Protein AF-A0A8S4R6M3-F1 (afdb_monomer)

Sequence (245 aa):
MSSTGRGRGYTGRHNLQQREPRPGVVDLDEKTTPRTLTELTSRITESSKVEPVKPEMEEPVKDDKPVKEMVDTRCDDDSLVELLYVDEQFAPLLVLLEQFSPGEDGIQFNRKLRHFETTVTNICPDEPRLHQAFATFRAAALQSSVTSRKLAAVGASFTRQQRQQLLRATLLNVVMQGTFTKLDILERSNPIYLINATNLMGDYFAEARLCNGNKVHILASPLVQYMRALLASDDLRAHRSLATQ

Secondary structure (DSSP, 8-state):
-------------------PPPP---------PPPP--------------PPPPP-----------------HHHHHHHHHHHH---GGGHHHHHHHHT--TT--HHHHHHHHHHHHHHHHHH--SHHHHHHHHHHHHHHHHH-HHHHHHHHHHHHT--SSHHHHHHHHHIIIIIIIHHHTTHHHHHHS-HHHHHHHHHHHHHHHHH-B-TTS-B-GGGHHHHHHHHHHHHH---HHHHHHHTT-

Mean predicted aligned error: 15.79 Å

pLDDT: mean 77.04, std 24.5, range [32.12, 98.38]

Structure (mmCIF, N/CA/C/O backbone):
data_AF-A0A8S4R6M3-F1
#
_entry.id   AF-A0A8S4R6M3-F1
#
loop_
_atom_site.group_PDB
_atom_site.id
_atom_site.type_symbol
_atom_site.label_atom_id
_atom_site.label_alt_id
_atom_site.label_comp_id
_atom_site.label_asym_id
_atom_site.label_entity_id
_atom_site.label_seq_id
_atom_site.pdbx_PDB_ins_code
_atom_site.Cartn_x
_atom_site.Cartn_y
_atom_site.Cartn_z
_atom_site.occupancy
_atom_site.B_iso_or_equiv
_atom_site.auth_seq_id
_atom_site.auth_comp_id
_atom_site.auth_asym_id
_atom_site.auth_atom_id
_atom_site.pdbx_PDB_model_num
ATOM 1 N N . MET A 1 1 ? -16.680 69.935 -5.319 1.00 39.19 1 MET A N 1
ATOM 2 C CA . MET A 1 1 ? -16.898 70.527 -3.982 1.00 39.19 1 MET A CA 1
ATOM 3 C C . MET A 1 1 ? -15.876 69.935 -3.033 1.00 39.19 1 MET A C 1
ATOM 5 O O . MET A 1 1 ? -15.631 68.737 -3.083 1.00 39.19 1 MET A O 1
ATOM 9 N N . SER A 1 2 ? -15.227 70.809 -2.279 1.00 39.31 2 SER A N 1
ATOM 10 C CA . SER A 1 2 ? -14.009 70.591 -1.500 1.00 39.31 2 SER A CA 1
ATOM 11 C C . SER A 1 2 ? -14.330 70.378 -0.018 1.00 39.31 2 SER A C 1
ATOM 13 O O . SER A 1 2 ? -15.217 71.061 0.477 1.00 39.31 2 SER A O 1
ATOM 15 N N . SER A 1 3 ? -13.555 69.545 0.688 1.00 43.28 3 SER A N 1
ATOM 16 C CA . SER A 1 3 ? -13.123 69.760 2.090 1.00 43.28 3 SER A CA 1
ATOM 17 C C . SER A 1 3 ? -12.094 68.673 2.479 1.00 43.28 3 SER A C 1
ATOM 19 O O . SER A 1 3 ? -12.436 67.496 2.506 1.00 43.28 3 SER A O 1
ATOM 21 N N . THR A 1 4 ? -10.791 69.000 2.526 1.00 44.72 4 THR A N 1
ATOM 22 C CA . THR A 1 4 ? -9.957 69.183 3.752 1.00 44.72 4 THR A CA 1
ATOM 23 C C . THR A 1 4 ? -9.790 67.906 4.597 1.00 44.72 4 THR A C 1
ATOM 25 O O . THR A 1 4 ? -10.768 67.412 5.131 1.00 44.72 4 THR A O 1
ATOM 28 N N . GLY A 1 5 ? -8.619 67.301 4.826 1.00 43.59 5 GLY A N 1
ATOM 29 C CA . GLY A 1 5 ? -7.244 67.807 4.866 1.00 43.59 5 GLY A CA 1
ATOM 30 C C . GLY A 1 5 ? -6.768 67.948 6.322 1.00 43.59 5 GLY A C 1
ATOM 31 O O . GLY A 1 5 ? -7.223 68.865 6.994 1.00 43.59 5 GLY A O 1
ATOM 32 N N . ARG A 1 6 ? -5.876 67.049 6.782 1.00 51.34 6 ARG A N 1
ATOM 33 C CA . ARG A 1 6 ? -4.867 67.157 7.879 1.00 51.34 6 ARG A CA 1
ATOM 34 C C . ARG A 1 6 ? -4.243 65.754 8.052 1.00 51.34 6 ARG A C 1
ATOM 36 O O . ARG A 1 6 ? -4.968 64.828 8.365 1.00 51.34 6 ARG A O 1
ATOM 43 N N . GLY A 1 7 ? -2.964 65.453 7.831 1.00 41.84 7 GLY A N 1
ATOM 44 C CA . GLY A 1 7 ? -1.764 66.277 7.716 1.00 41.84 7 GLY A CA 1
ATOM 45 C C . GLY A 1 7 ? -0.943 66.227 9.010 1.00 41.84 7 GLY A C 1
ATOM 46 O O . GLY A 1 7 ? -1.232 66.995 9.920 1.00 41.84 7 GLY A O 1
ATOM 47 N N . ARG A 1 8 ? 0.056 65.331 9.066 1.00 53.41 8 ARG A N 1
ATOM 48 C CA . ARG A 1 8 ? 1.319 65.351 9.853 1.00 53.41 8 ARG A CA 1
ATOM 49 C C . ARG A 1 8 ? 2.074 64.058 9.474 1.00 53.41 8 ARG A C 1
ATOM 51 O O . ARG A 1 8 ? 1.520 62.991 9.674 1.00 53.41 8 ARG A O 1
ATOM 58 N N . GLY A 1 9 ? 3.248 64.022 8.846 1.00 38.25 9 GLY A N 1
ATOM 59 C CA . GLY A 1 9 ? 4.314 65.012 8.681 1.00 38.25 9 GLY A CA 1
ATOM 60 C C . GLY A 1 9 ? 5.523 64.626 9.546 1.00 38.25 9 GLY A C 1
ATOM 61 O O . GLY A 1 9 ? 5.331 64.407 10.736 1.00 38.25 9 GLY A O 1
ATOM 62 N N . TYR A 1 10 ? 6.717 64.632 8.930 1.00 41.78 10 TYR A N 1
ATOM 63 C CA . TYR A 1 10 ? 8.083 64.272 9.388 1.00 41.78 10 TYR A CA 1
ATOM 64 C C . TYR A 1 10 ? 8.510 62.815 9.133 1.00 41.78 10 TYR A C 1
ATOM 66 O O . TYR A 1 10 ? 7.948 61.912 9.733 1.00 41.78 10 TYR A O 1
ATOM 74 N N . THR A 1 11 ? 9.399 62.436 8.194 1.00 47.75 11 THR A N 1
ATOM 75 C CA . THR A 1 11 ? 10.650 62.949 7.552 1.00 47.75 11 THR A CA 1
ATOM 76 C C . THR A 1 11 ? 11.941 62.859 8.375 1.00 47.75 11 THR A C 1
ATOM 78 O O . THR A 1 11 ? 12.090 63.569 9.363 1.00 47.75 11 THR A O 1
ATOM 81 N N . GLY A 1 12 ? 12.911 62.100 7.842 1.00 38.41 12 GLY A N 1
ATOM 82 C CA . GLY A 1 12 ? 14.342 62.084 8.198 1.00 38.41 12 GLY A CA 1
ATOM 83 C C . GLY A 1 12 ? 15.000 60.774 7.725 1.00 38.41 12 GLY A C 1
ATOM 84 O O . GLY A 1 12 ? 14.968 59.799 8.457 1.00 38.41 12 GLY A O 1
ATOM 85 N N . ARG A 1 13 ? 15.282 60.548 6.431 1.00 42.91 13 ARG A N 1
ATOM 86 C CA . ARG A 1 13 ? 16.462 60.941 5.617 1.00 42.91 13 ARG A CA 1
ATOM 87 C C . ARG A 1 13 ? 17.843 60.518 6.175 1.00 42.91 13 ARG A C 1
ATOM 89 O O . ARG A 1 13 ? 18.330 61.168 7.086 1.00 42.91 13 ARG A O 1
ATOM 96 N N . HIS A 1 14 ? 18.480 59.589 5.430 1.00 39.94 14 HIS A N 1
ATOM 97 C CA . HIS A 1 14 ? 19.913 59.517 5.045 1.00 39.94 14 HIS A CA 1
ATOM 98 C C . HIS A 1 14 ? 20.940 59.204 6.163 1.00 39.94 14 HIS A C 1
ATOM 100 O O . HIS A 1 14 ? 20.812 59.699 7.265 1.00 39.94 14 HIS A O 1
ATOM 106 N N . ASN A 1 15 ? 22.019 58.431 5.991 1.00 34.91 15 ASN A N 1
ATOM 107 C CA . ASN A 1 15 ? 22.775 57.988 4.817 1.00 34.91 15 ASN A CA 1
ATOM 108 C C . ASN A 1 15 ? 23.781 56.879 5.224 1.00 34.91 15 ASN A C 1
ATOM 110 O O . ASN A 1 15 ? 24.167 56.801 6.383 1.00 34.91 15 ASN A O 1
ATOM 114 N N . LEU A 1 16 ? 24.231 56.120 4.215 1.00 36.72 16 LEU A N 1
ATOM 115 C CA . LEU A 1 16 ? 25.572 55.542 3.993 1.00 36.72 16 LEU A CA 1
ATOM 116 C C . LEU A 1 16 ? 26.422 55.025 5.174 1.00 36.72 16 LEU A C 1
ATOM 118 O O . LEU A 1 16 ? 26.912 55.807 5.978 1.00 36.72 16 LEU A O 1
ATOM 122 N N . GLN A 1 17 ? 26.797 53.742 5.082 1.00 39.75 17 GLN A N 1
ATOM 123 C CA . GLN A 1 17 ? 28.189 53.231 5.061 1.00 39.75 17 GLN A CA 1
ATOM 124 C C . GLN A 1 17 ? 28.103 51.698 4.900 1.00 39.75 17 GLN A C 1
ATOM 126 O O . GLN A 1 17 ? 27.722 50.988 5.821 1.00 39.75 17 GLN A O 1
ATOM 131 N N . GLN A 1 18 ? 28.222 51.132 3.693 1.00 38.62 18 GLN A N 1
ATOM 132 C CA . GLN A 1 18 ? 29.508 50.699 3.124 1.00 38.62 18 GLN A CA 1
ATOM 133 C C . GLN A 1 18 ? 30.555 50.380 4.200 1.00 38.62 18 GLN A C 1
ATOM 135 O O . GLN A 1 18 ? 31.245 51.269 4.694 1.00 38.62 18 GLN A O 1
ATOM 140 N N . ARG A 1 19 ? 30.693 49.093 4.528 1.00 39.97 19 ARG A N 1
ATOM 141 C CA . ARG A 1 19 ? 31.908 48.555 5.139 1.00 39.97 19 ARG A CA 1
ATOM 142 C C . ARG A 1 19 ? 32.382 47.375 4.300 1.00 39.97 19 ARG A C 1
ATOM 144 O O . ARG A 1 19 ? 31.840 46.278 4.377 1.00 39.97 19 ARG A O 1
ATOM 151 N N . GLU A 1 20 ? 33.362 47.668 3.458 1.00 40.50 20 GLU A N 1
ATOM 152 C CA . GLU A 1 20 ? 34.255 46.696 2.834 1.00 40.50 20 GLU A CA 1
ATOM 153 C C . GLU A 1 20 ? 35.061 45.927 3.906 1.00 40.50 20 GLU A C 1
ATOM 155 O O . GLU A 1 20 ? 35.244 46.431 5.024 1.00 40.50 20 GLU A O 1
ATOM 160 N N . PRO A 1 21 ? 35.538 44.706 3.594 1.00 42.06 21 PRO A N 1
ATOM 161 C CA . PRO A 1 21 ? 36.220 43.837 4.545 1.00 42.06 21 PRO A CA 1
ATOM 162 C C . PRO A 1 21 ? 37.662 44.304 4.783 1.00 42.06 21 PRO A C 1
ATOM 164 O O . PRO A 1 21 ? 38.389 44.619 3.842 1.00 42.06 21 PRO A O 1
ATOM 167 N N . ARG A 1 22 ? 38.100 44.337 6.049 1.00 37.66 22 ARG A N 1
ATOM 168 C CA . ARG A 1 22 ? 39.499 44.630 6.399 1.00 37.66 22 ARG A CA 1
ATOM 169 C C . ARG A 1 22 ? 40.335 43.344 6.461 1.00 37.66 22 ARG A C 1
ATOM 171 O O . ARG A 1 22 ? 39.887 42.382 7.082 1.00 37.66 22 ARG A O 1
ATOM 178 N N . PRO A 1 23 ? 41.548 43.340 5.881 1.00 33.50 23 PRO A N 1
ATOM 179 C CA . PRO A 1 23 ? 42.492 42.235 5.969 1.00 33.50 23 PRO A CA 1
ATOM 180 C C . PRO A 1 23 ? 43.324 42.323 7.258 1.00 33.50 23 PRO A C 1
ATOM 182 O O . PRO A 1 23 ? 43.743 43.411 7.653 1.00 33.50 23 PRO A O 1
ATOM 185 N N . GLY A 1 24 ? 43.599 41.170 7.877 1.00 43.19 24 GLY A N 1
ATOM 186 C CA . GLY A 1 24 ? 44.587 41.035 8.953 1.00 43.19 24 GLY A CA 1
ATOM 187 C C . GLY A 1 24 ? 44.025 40.973 10.374 1.00 43.19 24 GLY A C 1
ATOM 188 O O . GLY A 1 24 ? 44.308 41.852 11.180 1.00 43.19 24 GLY A O 1
ATOM 189 N N . VAL A 1 25 ? 43.309 39.894 10.704 1.00 39.97 25 VAL A N 1
ATOM 190 C CA . VAL A 1 25 ? 43.297 39.347 12.070 1.00 39.97 25 VAL A CA 1
ATOM 191 C C . VAL A 1 25 ? 43.558 37.851 11.952 1.00 39.97 25 VAL A C 1
ATOM 193 O O . VAL A 1 25 ? 42.755 37.102 11.403 1.00 39.97 25 VAL A O 1
ATOM 196 N N . VAL A 1 26 ? 44.757 37.474 12.377 1.00 38.88 26 VAL A N 1
ATOM 197 C CA . VAL A 1 26 ? 45.187 36.102 12.613 1.00 38.88 26 VAL A CA 1
ATOM 198 C C . VAL A 1 26 ? 44.663 35.752 13.997 1.00 38.88 26 VAL A C 1
ATOM 200 O O . VAL A 1 26 ? 45.061 36.410 14.949 1.00 38.88 26 VAL A O 1
ATOM 203 N N . ASP A 1 27 ? 43.807 34.742 14.099 1.00 38.62 27 ASP A N 1
ATOM 204 C CA . ASP A 1 27 ? 43.679 33.973 15.331 1.00 38.62 27 ASP A CA 1
ATOM 205 C C . ASP A 1 27 ? 43.728 32.490 14.980 1.00 38.62 27 ASP A C 1
ATOM 207 O O . ASP A 1 27 ? 43.112 32.010 14.024 1.00 38.62 27 ASP A O 1
ATOM 211 N N . LEU A 1 28 ? 44.611 31.831 15.717 1.00 38.59 28 LEU A N 1
ATOM 212 C CA . LEU A 1 28 ? 45.010 30.445 15.615 1.00 38.59 28 LEU A CA 1
ATOM 213 C C . LEU A 1 28 ? 43.933 29.498 16.165 1.00 38.59 28 LEU A C 1
ATOM 215 O O . LEU A 1 28 ? 43.151 29.854 17.038 1.00 38.59 28 LEU A O 1
ATOM 219 N N . ASP A 1 29 ? 44.048 28.252 15.703 1.00 38.28 29 ASP A N 1
ATOM 220 C CA . ASP A 1 29 ? 43.610 27.015 16.356 1.00 38.28 29 ASP A CA 1
ATOM 221 C C . ASP A 1 29 ? 42.129 26.623 16.305 1.00 38.28 29 ASP A C 1
ATOM 223 O O . ASP A 1 29 ? 41.418 26.654 17.298 1.00 38.28 29 ASP A O 1
ATOM 227 N N . GLU A 1 30 ? 41.736 26.010 15.183 1.00 36.78 30 GLU A N 1
ATOM 228 C CA . GLU A 1 30 ? 40.784 24.889 15.189 1.00 36.78 30 GLU A CA 1
ATOM 229 C C . GLU A 1 30 ? 41.250 23.791 14.213 1.00 36.78 30 GLU A C 1
ATOM 231 O O . GLU A 1 30 ? 40.813 23.670 13.068 1.00 36.78 30 GLU A O 1
ATOM 236 N N . LYS A 1 31 ? 42.200 22.967 14.675 1.00 35.88 31 LYS A N 1
ATOM 237 C CA . LYS A 1 31 ? 42.477 21.640 14.106 1.00 35.88 31 LYS A CA 1
ATOM 238 C C . LYS A 1 31 ? 41.819 20.582 14.984 1.00 35.88 31 LYS A C 1
ATOM 240 O O . LYS A 1 31 ? 42.433 20.081 15.920 1.00 35.88 31 LYS A O 1
ATOM 245 N N . THR A 1 32 ? 40.617 20.168 14.613 1.00 36.12 32 THR A N 1
ATOM 246 C CA . THR A 1 32 ? 40.021 18.911 15.087 1.00 36.12 32 THR A CA 1
ATOM 247 C C . THR A 1 32 ? 39.230 18.282 13.949 1.00 36.12 32 THR A C 1
ATOM 249 O O . THR A 1 32 ? 38.010 18.347 13.855 1.00 36.12 32 THR A O 1
ATOM 252 N N . THR A 1 33 ? 39.976 17.660 13.041 1.00 43.66 33 THR A N 1
ATOM 253 C CA . THR A 1 33 ? 39.458 16.693 12.073 1.00 43.66 33 THR A CA 1
ATOM 254 C C . THR A 1 33 ? 38.816 15.505 12.805 1.00 43.66 33 THR A C 1
ATOM 256 O O . THR A 1 33 ? 39.414 14.994 13.759 1.00 43.66 33 THR A O 1
ATOM 259 N N . PRO A 1 34 ? 37.638 15.024 12.371 1.00 41.50 34 PRO A N 1
ATOM 260 C CA . PRO A 1 34 ? 36.961 13.894 12.997 1.00 41.50 34 PRO A CA 1
ATOM 261 C C . PRO A 1 34 ? 37.730 12.586 12.765 1.00 41.50 34 PRO A C 1
ATOM 263 O O . PRO A 1 34 ? 38.104 12.253 11.641 1.00 41.50 34 PRO A O 1
ATOM 266 N N . ARG A 1 35 ? 37.961 11.849 13.857 1.00 41.97 35 ARG A N 1
ATOM 267 C CA . ARG A 1 35 ? 38.578 10.517 13.879 1.00 41.97 35 ARG A CA 1
ATOM 268 C C . ARG A 1 35 ? 37.713 9.525 13.096 1.00 41.97 35 ARG A C 1
ATOM 270 O O . ARG A 1 35 ? 36.536 9.344 13.397 1.00 41.97 35 ARG A O 1
ATOM 277 N N . THR A 1 36 ? 38.316 8.876 12.111 1.00 40.81 36 THR A N 1
ATOM 278 C CA . THR A 1 36 ? 37.762 7.765 11.339 1.00 40.81 36 THR A CA 1
ATOM 279 C C . THR A 1 36 ? 37.610 6.521 12.220 1.00 40.81 36 THR A C 1
ATOM 281 O O . THR A 1 36 ? 38.579 6.018 12.779 1.00 40.81 36 THR A O 1
ATOM 284 N N . LEU A 1 37 ? 36.380 6.006 12.319 1.00 41.50 37 LEU A N 1
ATOM 285 C CA . LEU A 1 37 ? 36.023 4.708 12.910 1.00 41.50 37 LEU A CA 1
ATOM 286 C C . LEU A 1 37 ? 36.472 3.564 11.986 1.00 41.50 37 LEU A C 1
ATOM 288 O O . LEU A 1 37 ? 35.665 2.893 11.352 1.00 41.50 37 LEU A O 1
ATOM 292 N N . THR A 1 38 ? 37.781 3.361 11.885 1.00 46.25 38 THR A N 1
ATOM 293 C CA . THR A 1 38 ? 38.357 2.184 11.227 1.00 46.25 38 THR A CA 1
ATOM 294 C C . THR A 1 38 ? 39.499 1.718 12.104 1.00 46.25 38 THR A C 1
ATOM 296 O O . THR A 1 38 ? 40.607 2.186 11.916 1.00 46.25 38 THR A O 1
ATOM 299 N N . GLU A 1 39 ? 39.199 0.908 13.121 1.00 45.66 39 GLU A N 1
ATOM 300 C CA . GLU A 1 39 ? 40.164 0.071 13.857 1.00 45.66 39 GLU A CA 1
ATOM 301 C C . GLU A 1 39 ? 39.464 -0.602 15.046 1.00 45.66 39 GLU A C 1
ATOM 303 O O . GLU A 1 39 ? 39.635 -0.211 16.192 1.00 45.66 39 GLU A O 1
ATOM 308 N N . LEU A 1 40 ? 38.662 -1.633 14.775 1.00 36.75 40 LEU A N 1
ATOM 309 C CA . LEU A 1 40 ? 38.396 -2.707 15.738 1.00 36.75 40 LEU A CA 1
ATOM 310 C C . LEU A 1 40 ? 38.232 -4.019 14.959 1.00 36.75 40 LEU A C 1
ATOM 312 O O . LEU A 1 40 ? 37.131 -4.518 14.757 1.00 36.75 40 LEU A O 1
ATOM 316 N N . THR A 1 41 ? 39.358 -4.567 14.503 1.00 37.62 41 THR A N 1
ATOM 317 C CA . THR A 1 41 ? 39.464 -5.970 14.073 1.00 37.62 41 THR A CA 1
ATOM 318 C C . THR A 1 41 ? 40.470 -6.643 14.993 1.00 37.62 41 THR A C 1
ATOM 320 O O . THR A 1 41 ? 41.680 -6.584 14.773 1.00 37.62 41 THR A O 1
ATOM 323 N N . SER A 1 42 ? 39.974 -7.239 16.074 1.00 37.75 42 SER A N 1
ATOM 324 C CA . SER A 1 42 ? 40.752 -8.127 16.927 1.00 37.75 42 SER A CA 1
ATOM 325 C C . SER A 1 42 ? 40.863 -9.496 16.258 1.00 37.75 42 SER A C 1
ATOM 327 O O . SER A 1 42 ? 39.880 -10.187 16.004 1.00 37.75 42 SER A O 1
ATOM 329 N N . ARG A 1 43 ? 42.113 -9.868 15.974 1.00 35.75 43 ARG A N 1
ATOM 330 C CA . ARG A 1 43 ? 42.553 -11.228 15.665 1.00 35.75 43 ARG A CA 1
ATOM 331 C C . ARG A 1 43 ? 42.135 -12.174 16.793 1.00 35.75 43 ARG A C 1
ATOM 333 O O . ARG A 1 43 ? 42.563 -11.969 17.924 1.00 35.75 43 ARG A O 1
ATOM 340 N N . ILE A 1 44 ? 41.424 -13.245 16.457 1.00 40.16 44 ILE A N 1
ATOM 341 C CA . ILE A 1 44 ? 41.515 -14.518 17.176 1.00 40.16 44 ILE A CA 1
ATOM 342 C C . ILE A 1 44 ? 41.741 -15.603 16.126 1.00 40.16 44 ILE A C 1
ATOM 344 O O . ILE A 1 44 ? 40.942 -15.824 15.222 1.00 40.16 44 ILE A O 1
ATOM 348 N N . THR A 1 45 ? 42.924 -16.189 16.223 1.00 33.47 45 THR A N 1
ATOM 349 C CA . THR A 1 45 ? 43.374 -17.423 15.593 1.00 33.47 45 THR A CA 1
ATOM 350 C C . THR A 1 45 ? 42.534 -18.598 16.071 1.00 33.47 45 THR A C 1
ATOM 352 O O . THR A 1 45 ? 42.426 -18.771 17.277 1.00 33.47 45 THR A O 1
ATOM 355 N N . GLU A 1 46 ? 42.078 -19.462 15.165 1.00 32.84 46 GLU A N 1
ATOM 356 C CA . GLU A 1 46 ? 42.160 -20.905 15.399 1.00 32.84 46 GLU A CA 1
ATOM 357 C C . GLU A 1 46 ? 42.110 -21.678 14.079 1.00 32.84 46 GLU A C 1
ATOM 359 O O . GLU A 1 46 ? 41.187 -21.598 13.272 1.00 32.84 46 GLU A O 1
ATOM 364 N N . SER A 1 47 ? 43.212 -22.376 13.845 1.00 35.06 47 SER A N 1
ATOM 365 C CA . SER A 1 47 ? 43.459 -23.307 12.762 1.00 35.06 47 SER A CA 1
ATOM 366 C C . SER A 1 47 ? 42.757 -24.630 13.048 1.00 35.06 47 SER A C 1
ATOM 368 O O . SER A 1 47 ? 43.101 -25.288 14.028 1.00 35.06 47 SER A O 1
ATOM 370 N N . SER A 1 48 ? 41.879 -25.081 12.153 1.00 32.12 48 SER A N 1
ATOM 371 C CA . SER A 1 48 ? 41.534 -26.500 12.067 1.00 32.12 48 SER A CA 1
ATOM 372 C C . SER A 1 48 ? 41.797 -26.995 10.649 1.00 32.12 48 SE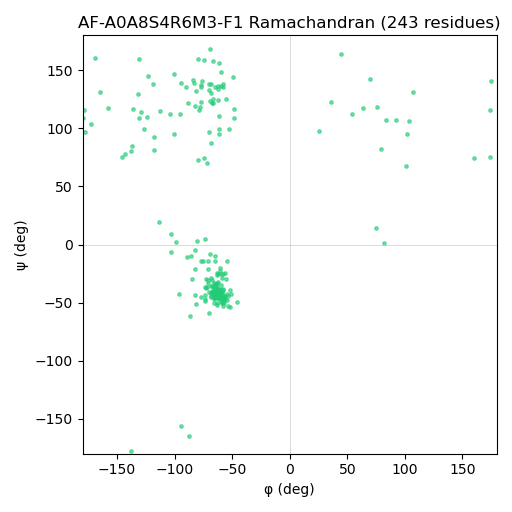R A C 1
ATOM 374 O O . SER A 1 48 ? 41.156 -26.579 9.684 1.00 32.12 48 SER A O 1
ATOM 376 N N . LYS A 1 49 ? 42.836 -27.826 10.536 1.00 34.72 49 LYS A N 1
ATOM 377 C CA . LYS A 1 49 ? 43.195 -28.587 9.341 1.00 34.72 49 LYS A CA 1
ATOM 378 C C . LYS A 1 49 ? 42.100 -29.622 9.088 1.00 34.72 49 LYS A C 1
ATOM 380 O O . LYS A 1 49 ? 41.869 -30.481 9.930 1.00 34.72 49 LYS A O 1
ATOM 385 N N . VAL A 1 50 ? 41.489 -29.566 7.911 1.00 34.41 50 VAL A N 1
ATOM 386 C CA . VAL A 1 50 ? 40.688 -30.659 7.353 1.00 34.41 50 VAL A CA 1
ATOM 387 C C . VAL A 1 50 ? 41.609 -31.457 6.434 1.00 34.41 50 VAL A C 1
ATOM 389 O O . VAL A 1 50 ? 42.064 -30.938 5.415 1.00 34.41 50 VAL A O 1
ATOM 392 N N . GLU A 1 51 ? 41.927 -32.694 6.813 1.00 37.16 51 GLU A N 1
ATOM 393 C CA . GLU A 1 51 ? 42.515 -33.675 5.897 1.00 37.16 51 GLU A CA 1
ATOM 394 C C . GLU A 1 51 ? 41.399 -34.362 5.085 1.00 37.16 51 GLU A C 1
ATOM 396 O O . GLU A 1 51 ? 40.347 -34.682 5.644 1.00 37.16 51 GLU A O 1
ATOM 401 N N . PRO A 1 52 ? 41.597 -34.590 3.774 1.00 35.91 52 PRO A N 1
ATOM 402 C CA . PRO A 1 52 ? 40.627 -35.267 2.925 1.00 35.91 52 PRO A CA 1
ATOM 403 C C . PRO A 1 52 ? 40.707 -36.796 3.055 1.00 35.91 52 PRO A C 1
ATOM 405 O O . PRO A 1 52 ? 41.769 -37.411 2.950 1.00 35.91 52 PRO A O 1
ATOM 408 N N . VAL A 1 53 ? 39.532 -37.396 3.233 1.00 33.31 53 VAL A N 1
ATOM 409 C CA . VAL A 1 53 ? 39.257 -38.836 3.272 1.00 33.31 53 VAL A CA 1
ATOM 410 C C . VAL A 1 53 ? 39.420 -39.460 1.876 1.00 33.31 53 VAL A C 1
ATOM 412 O O . VAL A 1 53 ? 38.889 -38.944 0.893 1.00 33.31 53 VAL A O 1
ATOM 415 N N . LYS A 1 54 ? 40.134 -40.592 1.795 1.00 39.75 54 LYS A N 1
ATOM 416 C CA . LYS A 1 54 ? 40.135 -41.515 0.643 1.00 39.75 54 LYS A CA 1
ATOM 417 C C . LYS A 1 54 ? 38.849 -42.363 0.636 1.00 39.75 54 LYS A C 1
ATOM 419 O O . LYS A 1 54 ? 38.461 -42.822 1.710 1.00 39.75 54 LYS A O 1
ATOM 424 N N . PRO A 1 55 ? 38.231 -42.632 -0.529 1.00 38.69 55 PRO A N 1
ATOM 425 C CA . PRO A 1 55 ? 37.075 -43.513 -0.640 1.00 38.69 55 PRO A CA 1
ATOM 426 C C . PRO A 1 55 ? 37.512 -44.941 -0.990 1.00 38.69 55 PRO A C 1
ATOM 428 O O . PRO A 1 55 ? 38.388 -45.104 -1.830 1.00 38.69 55 PRO A O 1
ATOM 431 N N . GLU A 1 56 ? 36.895 -45.948 -0.372 1.00 36.59 56 GLU A N 1
ATOM 432 C CA . GLU A 1 56 ? 36.692 -47.298 -0.929 1.00 36.59 56 GLU A CA 1
ATOM 433 C C . GLU A 1 56 ? 35.930 -48.155 0.096 1.00 36.59 56 GLU A C 1
ATOM 435 O O . GLU A 1 56 ? 36.468 -48.492 1.147 1.00 36.59 56 GLU A O 1
ATOM 440 N N . MET A 1 57 ? 34.662 -48.468 -0.184 1.00 41.25 57 MET A N 1
ATOM 441 C CA . MET A 1 57 ? 34.164 -49.848 -0.294 1.00 41.25 57 MET A CA 1
ATOM 442 C C . MET A 1 57 ? 32.645 -49.881 -0.505 1.00 41.25 57 MET A C 1
ATOM 444 O O . MET A 1 57 ? 31.882 -49.099 0.058 1.00 41.25 57 MET A O 1
ATOM 448 N N . GLU A 1 58 ? 32.274 -50.812 -1.372 1.00 37.28 58 GLU A N 1
ATOM 449 C CA . GLU A 1 58 ? 30.967 -51.133 -1.930 1.00 37.28 58 GLU A CA 1
ATOM 450 C C . GLU A 1 58 ? 29.981 -51.725 -0.898 1.00 37.28 58 GLU A C 1
ATOM 452 O O . GLU A 1 58 ? 30.374 -52.565 -0.096 1.00 37.28 58 GLU A O 1
ATOM 457 N N . GLU A 1 59 ? 28.720 -51.262 -0.982 1.00 35.81 59 GLU A N 1
ATOM 458 C CA . GLU A 1 59 ? 27.413 -51.973 -0.950 1.00 35.81 59 GLU A CA 1
ATOM 459 C C . GLU A 1 59 ? 27.081 -53.105 0.073 1.00 35.81 59 GLU A C 1
ATOM 461 O O . GLU A 1 59 ? 27.968 -53.772 0.594 1.00 35.81 59 GLU A O 1
ATOM 466 N N . PRO A 1 60 ? 25.791 -53.489 0.286 1.00 45.94 60 PRO A N 1
ATOM 467 C CA . PRO A 1 60 ? 24.511 -52.803 0.027 1.00 45.94 60 PRO A CA 1
ATOM 468 C C . PRO A 1 60 ? 23.463 -52.945 1.179 1.00 45.94 60 PRO A C 1
ATOM 470 O O . PRO A 1 60 ? 23.656 -53.637 2.175 1.00 45.94 60 PRO A O 1
ATOM 473 N N . VAL A 1 61 ? 22.274 -52.369 0.936 1.00 41.31 61 VAL A N 1
ATOM 474 C CA . VAL A 1 61 ? 20.949 -52.676 1.529 1.00 41.31 61 VAL A CA 1
ATOM 475 C C . VAL A 1 61 ? 20.598 -52.033 2.880 1.00 41.31 61 VAL A C 1
ATOM 477 O O . VAL A 1 61 ? 20.978 -52.516 3.945 1.00 41.31 61 VAL A O 1
ATOM 480 N N . LYS A 1 62 ? 19.688 -51.049 2.827 1.00 38.97 62 LYS A N 1
ATOM 481 C CA . LYS A 1 62 ? 18.365 -51.124 3.480 1.00 38.97 62 LYS A CA 1
ATOM 482 C C . LYS A 1 62 ? 17.434 -50.034 2.946 1.00 38.97 62 LYS A C 1
ATOM 484 O O . LYS A 1 62 ? 17.820 -48.877 2.841 1.00 38.97 62 LYS A O 1
ATOM 489 N N . ASP A 1 63 ? 16.228 -50.465 2.588 1.00 46.31 63 ASP A N 1
ATOM 490 C CA . ASP A 1 63 ? 15.081 -49.642 2.221 1.00 46.31 63 ASP A CA 1
ATOM 491 C C . ASP A 1 63 ? 14.846 -48.520 3.238 1.00 46.31 63 ASP A C 1
ATOM 493 O O . ASP A 1 63 ? 14.343 -48.783 4.331 1.00 46.31 63 ASP A O 1
ATOM 497 N N . ASP A 1 64 ? 15.117 -47.276 2.849 1.00 41.88 64 ASP A N 1
ATOM 498 C CA . ASP A 1 64 ? 14.526 -46.114 3.498 1.00 41.88 64 ASP A CA 1
ATOM 499 C C . ASP A 1 64 ? 13.575 -45.430 2.520 1.00 41.88 64 ASP A C 1
ATOM 501 O O . ASP A 1 64 ? 13.933 -44.935 1.450 1.00 41.88 64 ASP A O 1
ATOM 505 N N . LYS A 1 65 ? 12.302 -45.479 2.906 1.00 49.19 65 LYS A N 1
ATOM 506 C CA . LYS A 1 65 ? 11.175 -44.820 2.254 1.00 49.19 65 LYS A CA 1
ATOM 507 C C . LYS A 1 65 ? 11.519 -43.348 2.002 1.00 49.19 65 LYS A C 1
ATOM 509 O O . LYS A 1 65 ? 12.107 -42.721 2.884 1.00 49.19 65 LYS A O 1
ATOM 514 N N . PRO A 1 66 ? 11.072 -42.742 0.888 1.00 44.53 66 PRO A N 1
ATOM 515 C CA . PRO A 1 66 ? 11.149 -41.298 0.762 1.00 44.53 66 PRO A CA 1
ATOM 516 C C . PRO A 1 66 ? 10.291 -40.690 1.875 1.00 44.53 66 PRO A C 1
ATOM 518 O O . PRO A 1 66 ? 9.062 -40.818 1.872 1.00 44.53 66 PRO A O 1
ATOM 521 N N . VAL A 1 67 ? 10.948 -40.055 2.848 1.00 46.22 67 VAL A N 1
ATOM 522 C CA . VAL A 1 67 ? 10.307 -39.106 3.753 1.00 46.22 67 VAL A CA 1
ATOM 523 C C . VAL A 1 67 ? 9.804 -37.994 2.851 1.00 46.22 67 VAL A C 1
ATOM 525 O O . VAL A 1 67 ? 10.544 -37.116 2.422 1.00 46.22 67 VAL A O 1
ATOM 528 N N . LYS A 1 68 ? 8.533 -38.107 2.476 1.00 49.00 68 LYS A N 1
ATOM 529 C CA . LYS A 1 68 ? 7.774 -37.024 1.884 1.00 49.00 68 LYS A CA 1
ATOM 530 C C . LYS A 1 68 ? 7.769 -35.950 2.964 1.00 49.00 68 LYS A C 1
ATOM 532 O O . LYS A 1 68 ? 7.030 -36.085 3.937 1.00 49.00 68 LYS A O 1
ATOM 537 N N . GLU A 1 69 ? 8.651 -34.959 2.848 1.00 45.31 69 GLU A N 1
ATOM 538 C CA . GLU A 1 69 ? 8.509 -33.705 3.577 1.00 45.31 69 GLU A CA 1
ATOM 539 C C . GLU A 1 69 ? 7.098 -33.213 3.268 1.00 45.31 69 GLU A C 1
ATOM 541 O O . GLU A 1 69 ? 6.797 -32.722 2.179 1.00 45.31 69 GLU A O 1
ATOM 546 N N . MET A 1 70 ? 6.181 -33.456 4.202 1.00 46.53 70 MET A N 1
ATOM 547 C CA . MET A 1 70 ? 4.924 -32.743 4.245 1.00 46.53 70 MET A CA 1
ATOM 548 C C . MET A 1 70 ? 5.318 -31.325 4.622 1.00 46.53 70 MET A C 1
ATOM 550 O O . MET A 1 70 ? 5.407 -30.993 5.799 1.00 46.53 70 MET A O 1
ATOM 554 N N . VAL A 1 71 ? 5.639 -30.525 3.603 1.00 51.84 71 VAL A N 1
ATOM 555 C CA . VAL A 1 71 ? 5.632 -29.071 3.708 1.00 51.84 71 VAL A CA 1
ATOM 556 C C . VAL A 1 71 ? 4.299 -28.729 4.354 1.00 51.84 71 VAL A C 1
ATOM 558 O O . VAL A 1 71 ? 3.242 -29.102 3.840 1.00 51.84 71 VAL A O 1
ATOM 561 N N . ASP A 1 72 ? 4.364 -28.141 5.542 1.00 50.56 72 ASP A N 1
ATOM 562 C CA . ASP A 1 72 ? 3.213 -27.897 6.397 1.00 50.56 72 ASP A CA 1
ATOM 563 C C . ASP A 1 72 ? 2.394 -26.737 5.813 1.00 50.56 72 ASP A C 1
ATOM 565 O O . ASP A 1 72 ? 2.432 -25.604 6.283 1.00 50.56 72 ASP A O 1
ATOM 569 N N . THR A 1 73 ? 1.668 -27.018 4.726 1.00 57.59 73 THR A N 1
ATOM 570 C CA . THR A 1 73 ? 0.831 -26.067 3.971 1.00 57.59 73 THR A CA 1
ATOM 571 C C . THR A 1 73 ? -0.202 -25.341 4.837 1.00 57.59 73 THR A C 1
ATOM 573 O O . THR A 1 73 ? -0.758 -24.341 4.406 1.00 57.59 73 THR A O 1
ATOM 576 N N . ARG A 1 74 ? -0.459 -25.811 6.065 1.00 59.19 74 ARG A N 1
ATOM 577 C CA . ARG A 1 74 ? -1.407 -25.185 6.996 1.00 59.19 74 ARG A CA 1
ATOM 578 C C . ARG A 1 74 ? -0.908 -23.851 7.558 1.00 59.19 74 ARG A C 1
ATOM 580 O O . ARG A 1 74 ? -1.724 -22.984 7.838 1.00 59.19 74 ARG A O 1
ATOM 587 N N . CYS A 1 75 ? 0.406 -23.676 7.713 1.00 61.72 75 CYS A N 1
ATOM 588 C CA . CYS A 1 75 ? 0.982 -22.467 8.317 1.00 61.72 75 CYS A CA 1
ATOM 589 C C . CYS A 1 75 ? 0.857 -21.229 7.404 1.00 61.72 75 CYS A C 1
ATOM 591 O O . CYS A 1 75 ? 0.673 -20.099 7.874 1.00 61.72 75 CYS A O 1
ATOM 593 N N . ASP A 1 76 ? 0.930 -21.450 6.090 1.00 76.00 76 ASP A N 1
ATOM 594 C CA . ASP A 1 76 ? 0.864 -20.384 5.090 1.00 76.00 76 ASP A CA 1
ATOM 595 C C . ASP A 1 76 ? -0.561 -19.823 4.959 1.00 76.00 76 ASP A C 1
ATOM 597 O O . ASP A 1 76 ? -0.728 -18.608 4.831 1.00 76.00 76 ASP A O 1
ATOM 601 N N . ASP A 1 77 ? -1.581 -20.682 5.063 1.00 82.94 77 ASP A N 1
ATOM 602 C CA . ASP A 1 77 ? -2.990 -20.281 4.975 1.00 82.94 77 ASP A CA 1
ATOM 603 C C . ASP A 1 77 ? -3.390 -19.355 6.136 1.00 82.94 77 ASP A C 1
ATOM 605 O O . ASP A 1 77 ? -3.964 -18.291 5.899 1.00 82.94 77 ASP A O 1
ATOM 609 N N . ASP A 1 78 ? -3.019 -19.686 7.379 1.00 90.31 78 ASP A N 1
ATOM 610 C CA . ASP A 1 78 ? -3.304 -18.836 8.547 1.00 90.31 78 ASP A CA 1
ATOM 611 C C . ASP A 1 78 ? -2.588 -17.477 8.447 1.00 90.31 78 ASP A C 1
ATOM 613 O O . ASP A 1 78 ? -3.171 -16.423 8.721 1.00 90.31 78 ASP A O 1
ATOM 617 N N . SER A 1 79 ? -1.336 -17.483 7.979 1.00 91.88 79 SER A N 1
ATOM 618 C CA . SER A 1 79 ? -0.557 -16.260 7.757 1.00 91.88 79 SER A CA 1
ATOM 619 C C . SER A 1 79 ? -1.145 -15.378 6.650 1.00 91.88 79 SER A C 1
ATOM 621 O O . SER A 1 79 ? -1.093 -14.149 6.745 1.00 91.88 79 SER A O 1
ATOM 623 N N . LEU A 1 80 ? -1.697 -15.981 5.592 1.00 94.06 80 LEU A N 1
ATOM 624 C CA . LEU A 1 80 ? -2.368 -15.256 4.516 1.00 94.06 80 LEU A CA 1
ATOM 625 C C . LEU A 1 80 ? -3.692 -14.652 4.998 1.00 94.06 80 LEU A C 1
ATOM 627 O O . LEU A 1 80 ? -3.988 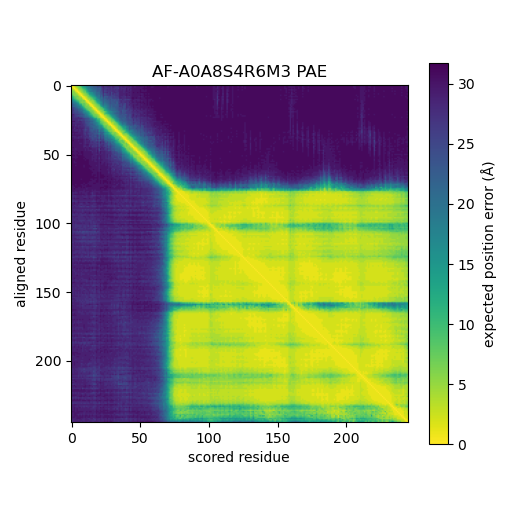-13.501 4.676 1.00 94.06 80 LEU A O 1
ATOM 631 N N . VAL A 1 81 ? -4.465 -15.393 5.797 1.00 95.19 81 VAL A N 1
ATOM 632 C CA . VAL A 1 81 ? -5.705 -14.892 6.408 1.00 95.19 81 VAL A CA 1
ATOM 633 C C . VAL A 1 81 ? -5.416 -13.683 7.297 1.00 95.19 81 VAL A C 1
ATOM 635 O O . VAL A 1 81 ? -6.092 -12.663 7.169 1.00 95.19 81 VAL A O 1
ATOM 638 N N . GLU A 1 82 ? -4.377 -13.742 8.133 1.00 94.25 82 GLU A N 1
ATOM 639 C CA . GLU A 1 82 ? -3.951 -12.600 8.951 1.00 94.25 82 GLU A CA 1
ATOM 640 C C . GLU A 1 82 ? -3.514 -11.403 8.086 1.00 94.25 82 GLU A C 1
ATOM 642 O O . GLU A 1 82 ? -3.860 -10.253 8.369 1.00 94.25 82 GLU A O 1
ATOM 647 N N . LEU A 1 83 ? -2.782 -11.654 6.994 1.00 95.69 83 LEU A N 1
ATOM 648 C CA . LEU A 1 83 ? -2.302 -10.606 6.089 1.00 95.69 83 LEU A CA 1
ATOM 649 C C . LEU A 1 83 ? -3.447 -9.860 5.383 1.00 95.69 83 LEU A C 1
ATOM 651 O O . LEU A 1 83 ? -3.326 -8.658 5.125 1.00 95.69 83 LEU A O 1
ATOM 655 N N . LEU A 1 84 ? -4.536 -10.569 5.078 1.00 96.94 84 LEU A N 1
ATOM 656 C CA . LEU A 1 84 ? -5.702 -10.068 4.347 1.00 96.94 84 LEU A CA 1
ATOM 657 C C . LEU A 1 84 ? -6.871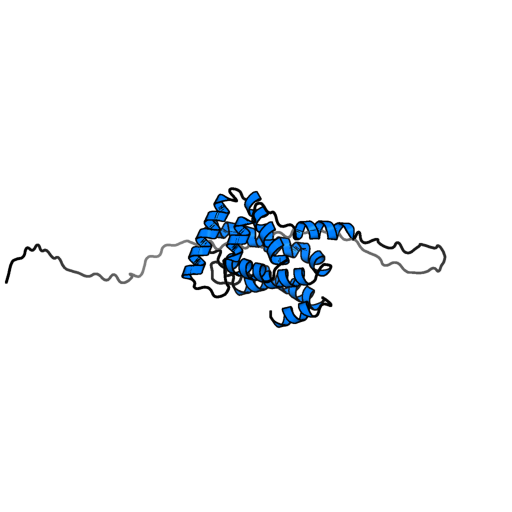 -9.656 5.255 1.00 96.94 84 LEU A C 1
ATOM 659 O O . LEU A 1 84 ? -7.913 -9.230 4.748 1.00 96.94 84 LEU A O 1
ATOM 663 N N . TYR A 1 85 ? -6.711 -9.740 6.575 1.00 97.44 85 TYR A N 1
ATOM 664 C CA . TYR A 1 85 ? -7.749 -9.359 7.525 1.00 97.44 85 TYR A CA 1
ATOM 665 C C . TYR A 1 85 ? -7.982 -7.839 7.539 1.00 97.44 85 TYR A C 1
ATOM 667 O O . TYR A 1 85 ? -7.071 -7.044 7.780 1.00 97.44 85 TYR A O 1
ATOM 675 N N . VAL A 1 86 ? -9.231 -7.437 7.298 1.00 97.25 86 VAL A N 1
ATOM 676 C CA . VAL A 1 86 ? -9.688 -6.043 7.344 1.00 97.25 86 VAL A CA 1
ATOM 677 C C . VAL A 1 86 ? -10.477 -5.846 8.635 1.00 97.25 86 VAL A C 1
ATOM 679 O O . VAL A 1 86 ? -11.564 -6.397 8.780 1.00 97.25 86 VAL A O 1
ATOM 682 N N . ASP A 1 87 ? -9.949 -5.051 9.565 1.00 96.81 87 ASP A N 1
ATOM 683 C CA . ASP A 1 87 ? -10.656 -4.735 10.804 1.00 96.81 87 ASP A CA 1
ATOM 684 C C . ASP A 1 87 ? -11.724 -3.655 10.558 1.00 96.81 87 ASP A C 1
ATOM 686 O O . ASP A 1 87 ? -11.434 -2.499 10.225 1.00 96.81 87 ASP A O 1
ATOM 690 N N . GLU A 1 88 ? -12.987 -4.040 10.744 1.00 96.00 88 GLU A N 1
ATOM 691 C CA . GLU A 1 88 ? -14.155 -3.187 10.527 1.00 96.00 88 GLU A CA 1
ATOM 692 C C . GLU A 1 88 ? -14.170 -1.938 11.421 1.00 96.00 88 GLU A C 1
ATOM 694 O O . GLU A 1 88 ? -14.764 -0.925 11.045 1.00 96.00 88 GLU A O 1
ATOM 699 N N . GLN A 1 89 ? -13.465 -1.943 12.562 1.00 96.31 89 GLN A N 1
ATOM 700 C CA . GLN A 1 89 ? -13.343 -0.757 13.419 1.00 96.31 89 GLN A CA 1
ATOM 701 C C . GLN A 1 89 ? -12.694 0.427 12.690 1.00 96.31 89 GLN A C 1
ATOM 703 O O . GLN A 1 89 ? -12.951 1.585 13.032 1.00 96.31 89 GLN A O 1
ATOM 708 N N . PHE A 1 90 ? -11.879 0.153 11.668 1.00 97.38 90 PHE A N 1
ATOM 709 C CA . PHE A 1 90 ? -11.214 1.168 10.852 1.00 97.38 90 PHE A CA 1
ATOM 710 C C . PHE A 1 90 ? -11.881 1.372 9.485 1.00 97.38 90 PHE A C 1
ATOM 712 O O . PHE A 1 90 ? -11.369 2.140 8.666 1.00 97.38 90 PHE A O 1
ATOM 719 N N . ALA A 1 91 ? -13.061 0.785 9.245 1.00 95.31 91 ALA A N 1
ATOM 720 C CA . ALA A 1 91 ? -13.846 1.021 8.032 1.00 95.31 91 ALA A CA 1
ATOM 721 C C . ALA A 1 91 ? -14.090 2.518 7.731 1.00 95.31 91 ALA A C 1
ATOM 723 O O . ALA A 1 91 ? -13.954 2.909 6.569 1.00 95.31 91 ALA A O 1
ATOM 724 N N . PRO A 1 92 ? -14.347 3.410 8.717 1.00 96.69 92 PRO A N 1
ATOM 725 C CA . PRO A 1 92 ? -14.462 4.844 8.443 1.00 96.69 92 PRO A CA 1
ATOM 726 C C . PRO A 1 92 ? -13.193 5.450 7.829 1.00 96.69 92 PRO A C 1
ATOM 728 O O . PRO A 1 92 ? -13.278 6.333 6.977 1.00 96.69 92 PRO A O 1
ATOM 731 N N . LEU A 1 93 ? -12.012 4.968 8.227 1.00 97.38 93 LEU A N 1
ATOM 732 C CA . LEU A 1 93 ? -10.746 5.431 7.665 1.00 97.38 93 LEU A CA 1
ATOM 733 C C . LEU A 1 93 ? -10.541 4.929 6.232 1.00 97.38 93 LEU A C 1
ATOM 735 O O . LEU A 1 93 ? -10.032 5.678 5.400 1.00 97.38 93 LEU A O 1
ATOM 739 N N . LEU A 1 94 ? -10.977 3.702 5.928 1.00 97.19 94 LEU A N 1
ATOM 740 C CA . LEU A 1 94 ? -10.991 3.184 4.557 1.00 97.19 94 LEU A CA 1
ATOM 741 C C . LEU A 1 94 ? -11.909 4.014 3.659 1.00 97.19 94 LEU A C 1
ATOM 743 O O . LEU A 1 94 ? -11.510 4.393 2.564 1.00 97.19 94 LEU A O 1
ATOM 747 N N . VAL A 1 95 ? -13.099 4.381 4.138 1.00 97.25 95 VAL A N 1
ATOM 748 C CA . VAL A 1 95 ? -14.010 5.261 3.389 1.00 97.25 95 VAL A CA 1
ATOM 749 C C . VAL A 1 95 ? -13.345 6.602 3.075 1.00 97.25 95 VAL A C 1
ATOM 751 O O . VAL A 1 95 ? -13.486 7.100 1.961 1.00 97.25 95 VAL A O 1
ATOM 754 N N . LEU A 1 96 ? -12.593 7.181 4.016 1.00 97.00 96 LEU A N 1
ATOM 755 C CA . LEU A 1 96 ? -11.839 8.411 3.761 1.00 97.00 96 LEU A CA 1
ATOM 756 C C . LEU A 1 96 ? -10.707 8.206 2.747 1.00 97.00 96 LEU A C 1
ATOM 758 O O . LEU A 1 96 ? -10.514 9.059 1.884 1.00 97.00 96 LEU A O 1
ATOM 762 N N . LEU A 1 97 ? -9.983 7.087 2.821 1.00 97.00 97 LEU A N 1
ATOM 763 C CA . LEU A 1 97 ? -8.950 6.738 1.844 1.00 97.00 97 LEU A CA 1
ATOM 764 C C . LEU A 1 97 ? -9.536 6.597 0.429 1.00 97.00 97 LEU A C 1
ATOM 766 O O . LEU A 1 97 ? -8.944 7.049 -0.549 1.00 97.00 97 LEU A O 1
ATOM 770 N N . GLU A 1 98 ? -10.734 6.031 0.312 1.00 95.69 98 GLU A N 1
ATOM 771 C CA . GLU A 1 98 ? -11.406 5.845 -0.972 1.00 95.69 98 GLU A CA 1
ATOM 772 C C . GLU A 1 98 ? -11.906 7.153 -1.605 1.00 95.69 98 GLU A C 1
ATOM 774 O O . GLU A 1 98 ? -12.190 7.177 -2.803 1.00 95.69 98 GLU A O 1
ATOM 779 N N . GLN A 1 99 ? -11.957 8.259 -0.859 1.00 95.56 99 GLN A N 1
ATOM 780 C CA . GLN A 1 99 ? -12.330 9.567 -1.406 1.00 95.56 99 GLN A CA 1
ATOM 781 C C . GLN A 1 99 ? -11.224 10.220 -2.238 1.00 95.56 99 GLN A C 1
ATOM 783 O O . GLN A 1 99 ? -11.503 11.203 -2.925 1.00 95.56 99 GLN A O 1
ATOM 788 N N . PHE A 1 100 ? -9.983 9.739 -2.165 1.00 94.88 100 PHE A N 1
ATOM 789 C CA . PHE A 1 100 ? -8.887 10.273 -2.969 1.00 94.88 100 PHE A CA 1
ATOM 790 C C . PHE A 1 100 ? -8.980 9.764 -4.407 1.00 94.88 100 PHE A C 1
ATOM 792 O O . PHE A 1 100 ? -9.207 8.575 -4.635 1.00 94.88 100 PHE A O 1
ATOM 799 N N . SER A 1 101 ? -8.755 10.649 -5.378 1.00 88.38 101 SER A N 1
ATOM 800 C CA . SER A 1 101 ? -8.699 10.277 -6.796 1.00 88.38 101 SER A CA 1
ATOM 801 C C . SER A 1 101 ? -7.319 10.597 -7.379 1.00 88.38 101 SER A C 1
ATOM 803 O O . SER A 1 101 ? -6.780 11.670 -7.094 1.00 88.38 101 SER A O 1
ATOM 805 N N . PRO A 1 102 ? -6.734 9.713 -8.209 1.00 75.12 102 PRO A N 1
ATOM 806 C CA . PRO A 1 102 ? -5.509 10.028 -8.939 1.00 75.12 102 PRO A CA 1
ATOM 807 C C . PRO A 1 102 ? -5.698 11.266 -9.823 1.00 75.12 102 PRO A C 1
ATOM 809 O O . PRO A 1 102 ? -6.713 11.388 -10.508 1.00 75.12 102 PRO A O 1
ATOM 812 N N . GLY A 1 103 ? -4.725 12.179 -9.815 1.00 77.00 103 GLY A N 1
ATOM 813 C CA . GLY A 1 103 ? -4.779 13.406 -10.618 1.00 77.00 103 GLY A CA 1
ATOM 814 C C . GLY A 1 103 ? -5.729 14.486 -10.090 1.00 77.00 103 GLY A C 1
ATOM 815 O O . GLY A 1 103 ? -6.039 15.424 -10.822 1.00 77.00 103 GLY A O 1
ATOM 816 N N . GLU A 1 104 ? -6.196 14.376 -8.842 1.00 88.19 104 GLU A N 1
ATOM 817 C CA . GLU A 1 104 ? -6.927 15.462 -8.187 1.00 88.19 104 GLU A CA 1
ATOM 818 C C . GLU A 1 104 ? -6.099 16.745 -8.088 1.00 88.19 104 GLU A C 1
ATOM 820 O O . GLU A 1 104 ? -4.879 16.719 -7.920 1.00 88.19 104 GLU A O 1
ATOM 825 N N . ASP A 1 105 ? -6.794 17.884 -8.142 1.00 91.38 105 ASP A N 1
ATOM 826 C CA . ASP A 1 105 ? -6.172 19.179 -7.899 1.00 91.38 105 ASP A CA 1
ATOM 827 C C . ASP A 1 105 ? -5.519 19.218 -6.509 1.00 91.38 105 ASP A C 1
ATOM 829 O O . ASP A 1 105 ? -6.094 18.776 -5.505 1.00 91.38 105 ASP A O 1
ATOM 833 N N . GLY A 1 106 ? -4.323 19.806 -6.443 1.00 88.62 106 GLY A N 1
ATOM 834 C CA . GLY A 1 106 ? -3.510 19.826 -5.233 1.00 88.62 106 GLY A CA 1
ATOM 835 C C . GLY A 1 106 ? -4.209 20.489 -4.044 1.00 88.62 106 GLY A C 1
ATOM 836 O O . GLY A 1 106 ? -3.953 20.110 -2.901 1.00 88.62 106 GLY A O 1
ATOM 837 N N . ILE A 1 107 ? -5.119 21.444 -4.263 1.00 91.75 107 ILE A N 1
ATOM 838 C CA . ILE A 1 107 ? -5.856 22.094 -3.171 1.00 91.75 107 ILE A CA 1
ATOM 839 C C . ILE A 1 107 ? -6.907 21.138 -2.600 1.00 91.75 107 ILE A C 1
ATOM 841 O O . ILE A 1 107 ? -6.997 20.980 -1.377 1.00 91.75 107 ILE A O 1
ATOM 845 N N . GLN A 1 108 ? -7.685 20.479 -3.465 1.00 93.44 108 GLN A N 1
ATOM 846 C CA . GLN A 1 108 ? -8.697 19.507 -3.038 1.00 93.44 108 GLN A CA 1
ATOM 847 C C . GLN A 1 108 ? -8.054 18.318 -2.326 1.00 93.44 108 GLN A C 1
ATOM 849 O O . GLN A 1 108 ? -8.490 17.950 -1.231 1.00 93.44 108 GLN A O 1
ATOM 854 N N . PHE A 1 109 ? -6.971 17.792 -2.900 1.00 93.38 109 PHE A N 1
ATOM 855 C CA . PHE A 1 109 ? -6.197 16.705 -2.318 1.00 93.38 109 PHE A CA 1
ATOM 856 C C . PHE A 1 109 ? -5.692 17.071 -0.916 1.00 93.38 109 PHE A C 1
ATOM 858 O O . PHE A 1 109 ? -5.945 16.351 0.047 1.00 93.38 109 PHE A O 1
ATOM 865 N N . ASN A 1 110 ? -5.057 18.239 -0.757 1.00 92.06 110 ASN A N 1
ATOM 866 C CA . ASN A 1 110 ? -4.542 18.679 0.543 1.00 92.06 110 ASN A CA 1
ATOM 867 C C . ASN A 1 110 ? -5.650 18.898 1.585 1.00 92.06 110 ASN A C 1
ATOM 869 O O . ASN A 1 110 ? -5.439 18.652 2.775 1.00 92.06 110 ASN A O 1
ATOM 873 N N . ARG A 1 111 ? -6.841 19.347 1.169 1.00 93.81 111 ARG A N 1
ATOM 874 C CA . ARG A 1 111 ? -7.993 19.473 2.072 1.00 93.81 111 ARG A CA 1
ATOM 875 C C . ARG A 1 111 ? -8.445 18.105 2.587 1.00 93.81 111 ARG A C 1
ATOM 877 O O . ARG A 1 111 ? -8.668 17.967 3.791 1.00 93.81 111 ARG A O 1
ATOM 884 N N . LYS A 1 112 ? -8.546 17.108 1.701 1.00 95.50 112 LYS A N 1
ATOM 885 C CA . LYS A 1 112 ? -8.867 15.722 2.075 1.00 95.50 112 LYS A CA 1
ATOM 886 C C . LYS A 1 112 ? -7.780 15.121 2.957 1.00 95.50 112 LYS A C 1
ATOM 888 O O . LYS A 1 112 ? -8.110 14.537 3.980 1.00 95.50 112 LYS A O 1
ATOM 893 N N . LEU A 1 113 ? -6.506 15.348 2.633 1.00 93.81 113 LEU A N 1
ATOM 894 C CA . LEU A 1 113 ? -5.369 14.870 3.421 1.00 93.81 113 LEU A CA 1
ATOM 895 C C . LEU A 1 113 ? -5.417 15.388 4.861 1.00 93.81 113 LEU A C 1
ATOM 897 O O . LEU A 1 113 ? -5.345 14.599 5.796 1.00 93.81 113 LEU A O 1
ATOM 901 N N . ARG A 1 114 ? -5.646 16.690 5.067 1.00 92.81 114 ARG A N 1
ATOM 902 C CA . ARG A 1 114 ? -5.791 17.246 6.425 1.00 92.81 114 ARG A CA 1
ATOM 903 C C . ARG A 1 114 ? -6.966 16.636 7.185 1.00 92.81 114 ARG A C 1
ATOM 905 O O . ARG A 1 114 ? -6.860 16.403 8.391 1.00 92.81 114 ARG A O 1
ATOM 912 N N . HIS A 1 115 ? -8.090 16.402 6.506 1.00 95.12 115 HIS A N 1
ATOM 913 C CA . HIS A 1 115 ? -9.244 15.752 7.123 1.00 95.12 115 HIS A CA 1
ATOM 914 C C . HIS A 1 115 ? -8.930 14.299 7.497 1.00 95.12 115 HIS A C 1
ATOM 916 O O . HIS A 1 115 ? -9.162 13.914 8.639 1.00 95.12 115 HIS A O 1
ATOM 922 N N . PHE A 1 116 ? -8.329 13.542 6.578 1.00 95.50 116 PHE A N 1
ATOM 923 C CA . PHE A 1 116 ? -7.868 12.175 6.795 1.00 95.50 116 PHE A CA 1
ATOM 924 C C . PHE A 1 116 ? -6.944 12.088 8.009 1.00 95.50 116 PHE A C 1
ATOM 926 O O . PHE A 1 116 ? -7.233 11.350 8.944 1.00 95.50 116 PHE A O 1
ATOM 933 N N . GLU A 1 117 ? -5.894 12.908 8.059 1.00 93.25 117 GLU A N 1
ATOM 934 C CA . GLU A 1 117 ? -4.964 12.951 9.189 1.00 93.25 117 GLU A CA 1
ATOM 935 C C . GLU A 1 117 ? -5.683 13.240 10.510 1.00 93.25 117 GLU A C 1
ATOM 937 O O . GLU A 1 117 ? -5.445 12.562 11.510 1.00 93.25 117 GLU A O 1
ATOM 942 N N . THR A 1 118 ? -6.576 14.238 10.509 1.00 93.81 118 THR A N 1
ATOM 943 C CA . THR A 1 118 ? -7.386 14.617 11.678 1.00 93.81 118 THR A CA 1
ATOM 944 C C . THR A 1 118 ? -8.198 13.443 12.196 1.00 93.81 118 THR A C 1
ATOM 946 O O . THR A 1 118 ? -8.146 13.148 13.388 1.00 93.81 118 THR A O 1
ATOM 949 N N . THR A 1 119 ? -8.873 12.727 11.305 1.00 95.50 119 THR A N 1
ATOM 950 C CA . THR A 1 119 ? -9.665 11.556 11.673 1.00 95.50 119 THR A CA 1
ATOM 951 C C . THR A 1 119 ? -8.788 10.401 12.153 1.00 95.50 119 THR A C 1
ATOM 953 O O . THR A 1 119 ? -9.124 9.782 13.160 1.00 95.50 119 THR A O 1
ATOM 956 N N . VAL A 1 120 ? -7.639 10.147 11.513 1.00 94.88 120 VAL A N 1
ATOM 957 C CA . VAL A 1 120 ? -6.686 9.112 11.950 1.00 94.88 120 VAL A CA 1
ATOM 958 C C . VAL A 1 120 ? -6.248 9.354 13.391 1.00 94.88 120 VAL A C 1
ATOM 960 O O . VAL A 1 120 ? -6.320 8.434 14.193 1.00 94.88 120 VAL A O 1
ATOM 963 N N . THR A 1 121 ? -5.875 10.579 13.766 1.00 91.44 121 THR A N 1
ATOM 964 C CA . THR A 1 121 ? -5.467 10.875 15.155 1.00 91.44 121 THR A CA 1
ATOM 965 C C . THR A 1 121 ? -6.608 10.763 16.160 1.00 91.44 121 THR A C 1
ATOM 967 O O . THR A 1 121 ? -6.364 10.406 17.306 1.00 91.44 121 THR A O 1
ATOM 970 N N . ASN A 1 122 ? -7.847 11.039 15.755 1.00 94.44 122 ASN A N 1
ATOM 971 C CA . ASN A 1 122 ? -8.992 10.891 16.653 1.00 94.44 122 ASN A CA 1
ATOM 972 C C . ASN A 1 122 ? -9.346 9.414 16.897 1.00 94.44 122 ASN A C 1
ATOM 974 O O . ASN A 1 122 ? -9.745 9.056 17.999 1.00 94.44 122 ASN A O 1
ATOM 978 N N . ILE A 1 123 ? -9.215 8.564 15.873 1.00 95.06 123 ILE A N 1
ATOM 979 C CA . ILE A 1 123 ? -9.546 7.130 15.945 1.00 95.06 123 ILE A CA 1
ATOM 980 C C . ILE A 1 123 ? -8.376 6.298 16.500 1.00 95.06 123 ILE A C 1
ATOM 982 O O . ILE A 1 123 ? -8.596 5.265 17.137 1.00 95.06 123 ILE A O 1
ATOM 986 N N . CYS A 1 124 ? -7.143 6.750 16.265 1.00 95.69 124 CYS A N 1
ATOM 987 C CA . CYS A 1 124 ? -5.897 6.103 16.672 1.00 95.69 124 CYS A CA 1
ATOM 988 C C . CYS A 1 124 ? -5.131 7.032 17.633 1.00 95.69 124 CYS A C 1
ATOM 990 O O . CYS A 1 124 ? -4.243 7.767 17.188 1.00 95.69 124 CYS A O 1
ATOM 992 N N . PRO A 1 125 ? -5.488 7.050 18.931 1.00 92.50 125 PRO A N 1
ATOM 993 C CA . PRO A 1 125 ? -4.829 7.900 19.921 1.00 92.50 125 PRO A CA 1
ATOM 994 C C . PRO A 1 125 ? -3.404 7.432 20.250 1.00 92.50 125 PRO A C 1
ATOM 996 O O . PRO A 1 125 ? -2.595 8.220 20.736 1.00 92.50 125 PRO A O 1
ATOM 999 N N . ASP A 1 126 ? -3.096 6.164 19.983 1.00 94.06 126 ASP A N 1
ATOM 1000 C CA . ASP A 1 126 ? -1.850 5.490 20.319 1.00 94.06 126 ASP A CA 1
ATOM 1001 C C . ASP A 1 126 ? -1.249 4.731 19.120 1.00 94.06 126 ASP A C 1
ATOM 1003 O O . ASP A 1 126 ? -1.921 4.412 18.134 1.00 94.06 126 ASP A O 1
ATOM 1007 N N . GLU A 1 127 ? 0.053 4.450 19.205 1.00 93.81 127 GLU A N 1
ATOM 1008 C CA . GLU A 1 127 ? 0.830 3.793 18.146 1.00 93.81 127 GLU A CA 1
ATOM 1009 C C . GLU A 1 127 ? 0.342 2.367 17.806 1.00 93.81 127 GLU A C 1
ATOM 1011 O O . GLU A 1 127 ? 0.183 2.080 16.617 1.00 93.81 127 GLU A O 1
ATOM 1016 N N . PRO A 1 128 ? 0.009 1.485 18.774 1.00 96.00 128 PRO A N 1
ATOM 1017 C CA . PRO A 1 128 ? -0.578 0.177 18.474 1.00 96.00 128 PRO A CA 1
ATOM 1018 C C . PRO A 1 128 ? -1.855 0.268 17.637 1.00 96.00 128 PRO A C 1
ATOM 1020 O O . PRO A 1 128 ? -2.012 -0.457 16.651 1.00 96.00 128 PRO A O 1
ATOM 1023 N N . ARG A 1 129 ? -2.754 1.193 17.985 1.00 96.31 129 ARG A N 1
ATOM 1024 C CA . ARG A 1 129 ? -4.004 1.389 17.246 1.00 96.31 129 ARG A CA 1
ATOM 1025 C C . ARG A 1 129 ? -3.760 1.946 15.845 1.00 96.31 129 ARG A C 1
ATOM 1027 O O . ARG A 1 129 ? -4.418 1.531 14.894 1.00 96.31 129 ARG A O 1
ATOM 1034 N N . LEU A 1 130 ? -2.758 2.814 15.692 1.00 96.81 130 LEU A N 1
ATOM 1035 C CA . LEU A 1 130 ? -2.308 3.285 14.382 1.00 96.81 130 LEU A CA 1
ATOM 1036 C C . LEU A 1 130 ? -1.753 2.136 13.523 1.00 96.81 130 LEU A C 1
ATOM 1038 O O . LEU A 1 130 ? -2.047 2.061 12.330 1.00 96.81 130 LEU A O 1
ATOM 1042 N N . HIS A 1 131 ? -0.991 1.215 14.118 1.00 97.31 131 HIS A N 1
ATOM 1043 C CA . HIS A 1 131 ? -0.478 0.035 13.420 1.00 97.31 131 HIS A CA 1
ATOM 1044 C C . HIS A 1 131 ? -1.612 -0.877 12.938 1.00 97.31 131 HIS A C 1
ATOM 1046 O O . HIS A 1 131 ? -1.590 -1.306 11.787 1.00 97.31 131 HIS A O 1
ATOM 1052 N N . GLN A 1 132 ? -2.636 -1.112 13.762 1.00 97.50 132 GLN A N 1
ATOM 1053 C CA . GLN A 1 132 ? -3.821 -1.889 13.372 1.00 97.50 132 GLN A CA 1
ATOM 1054 C C . GLN A 1 132 ? -4.598 -1.231 12.220 1.00 97.50 132 GLN A C 1
ATOM 1056 O O . GLN A 1 132 ? -4.977 -1.901 11.255 1.00 97.50 132 GLN A O 1
ATOM 1061 N N . ALA A 1 133 ? -4.761 0.095 12.257 1.00 97.94 133 ALA A N 1
ATOM 1062 C CA . ALA A 1 133 ? -5.386 0.838 11.166 1.00 97.94 133 ALA A CA 1
ATOM 1063 C C . ALA A 1 133 ? -4.607 0.687 9.846 1.00 97.94 133 ALA A C 1
ATOM 1065 O O . ALA A 1 133 ? -5.190 0.432 8.793 1.00 97.94 133 ALA A O 1
ATOM 1066 N N . PHE A 1 134 ? -3.276 0.782 9.889 1.00 98.19 134 P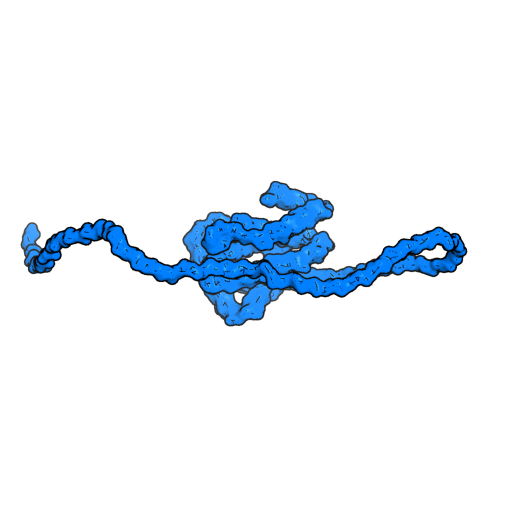HE A N 1
ATOM 1067 C CA . PHE A 1 134 ? -2.442 0.611 8.696 1.00 98.19 134 PHE A CA 1
ATOM 1068 C C . PHE A 1 134 ? -2.358 -0.845 8.223 1.00 98.19 134 PHE A C 1
ATOM 1070 O O . PHE A 1 134 ? -2.266 -1.077 7.018 1.00 98.19 134 PHE A O 1
ATOM 1077 N N . ALA A 1 135 ? -2.458 -1.827 9.121 1.00 98.12 135 ALA A N 1
ATOM 1078 C CA . ALA A 1 135 ? -2.620 -3.231 8.743 1.00 98.12 135 ALA A CA 1
ATOM 1079 C C . ALA A 1 135 ? -3.942 -3.451 7.986 1.00 98.12 135 ALA A C 1
ATOM 1081 O O . ALA A 1 135 ? -3.963 -4.151 6.975 1.00 98.12 135 ALA A O 1
ATOM 1082 N N . THR A 1 136 ? -5.008 -2.759 8.395 1.00 98.12 136 THR A N 1
ATOM 1083 C CA . THR A 1 136 ? -6.298 -2.759 7.690 1.00 98.12 136 THR A CA 1
ATOM 1084 C C . THR A 1 136 ? -6.186 -2.119 6.302 1.00 98.12 136 THR A C 1
ATOM 1086 O O . THR A 1 136 ? -6.685 -2.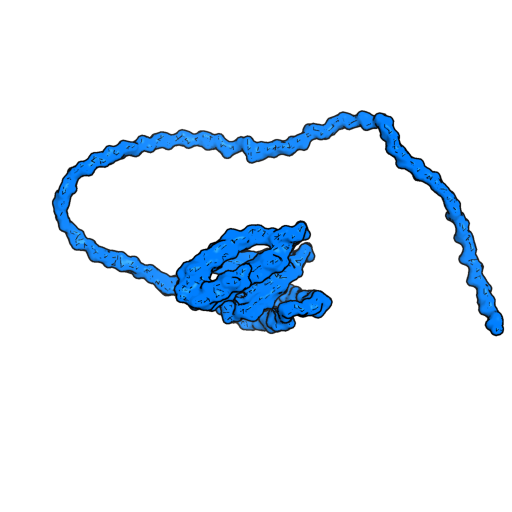670 5.320 1.00 98.12 136 THR A O 1
ATOM 1089 N N . PHE A 1 137 ? -5.475 -0.991 6.175 1.00 98.38 137 PHE A N 1
ATOM 1090 C CA . PHE A 1 137 ? -5.190 -0.386 4.865 1.00 98.38 137 PHE A CA 1
ATOM 1091 C C . PHE A 1 137 ? -4.383 -1.313 3.958 1.00 98.38 137 PHE A C 1
ATOM 1093 O O . PHE A 1 137 ? -4.692 -1.418 2.773 1.00 98.38 137 PHE A O 1
ATOM 1100 N N . ARG A 1 138 ? -3.374 -2.001 4.507 1.00 98.25 138 ARG A N 1
ATOM 1101 C CA . ARG A 1 138 ? -2.590 -3.008 3.785 1.00 98.25 138 ARG A CA 1
ATOM 1102 C C . ARG A 1 138 ? -3.491 -4.118 3.256 1.00 98.25 138 ARG A C 1
ATOM 1104 O O . ARG A 1 138 ? -3.463 -4.387 2.061 1.00 98.25 138 ARG A O 1
ATOM 1111 N N . ALA A 1 139 ? -4.305 -4.725 4.116 1.00 98.25 139 ALA A N 1
ATOM 1112 C CA . ALA A 1 139 ? -5.209 -5.803 3.731 1.00 98.25 139 ALA A CA 1
ATOM 1113 C C . ALA A 1 139 ? -6.167 -5.378 2.606 1.00 98.25 139 ALA A C 1
ATOM 1115 O O . ALA A 1 139 ? -6.320 -6.096 1.615 1.00 98.25 139 ALA A O 1
ATOM 1116 N N . ALA A 1 140 ? -6.757 -4.184 2.710 1.00 98.25 140 ALA A N 1
ATOM 1117 C CA . ALA A 1 140 ? -7.627 -3.637 1.671 1.00 98.25 140 ALA A CA 1
ATOM 1118 C C . ALA A 1 140 ? -6.868 -3.344 0.361 1.00 98.25 140 ALA A C 1
ATOM 1120 O O . ALA A 1 140 ? -7.361 -3.650 -0.725 1.00 98.25 140 ALA A O 1
ATOM 1121 N N . ALA A 1 141 ? -5.650 -2.801 0.444 1.00 98.12 141 ALA A N 1
ATOM 1122 C CA . ALA A 1 141 ? -4.801 -2.526 -0.715 1.00 98.12 141 ALA A CA 1
ATOM 1123 C C . ALA A 1 141 ? -4.367 -3.803 -1.448 1.00 98.12 141 ALA A C 1
ATOM 1125 O O . ALA A 1 141 ? -4.346 -3.820 -2.677 1.00 98.12 141 ALA A O 1
ATOM 1126 N N . LEU A 1 142 ? -4.076 -4.887 -0.724 1.00 98.00 142 LEU A N 1
ATOM 1127 C CA . LEU A 1 142 ? -3.761 -6.180 -1.334 1.00 98.00 142 LEU A CA 1
ATOM 1128 C C . LEU A 1 142 ? -4.956 -6.749 -2.103 1.00 98.00 142 LEU A C 1
ATOM 1130 O O . LEU A 1 142 ? -4.777 -7.342 -3.163 1.00 98.00 142 LEU A O 1
ATOM 1134 N N . GLN A 1 143 ? -6.177 -6.516 -1.627 1.00 97.38 143 GLN A N 1
ATOM 1135 C CA . GLN A 1 143 ? -7.402 -7.002 -2.267 1.00 97.38 143 GLN A CA 1
ATOM 1136 C C . GLN A 1 143 ? -7.889 -6.115 -3.426 1.00 97.38 143 GLN A C 1
ATOM 1138 O O . GLN A 1 143 ? -8.621 -6.589 -4.294 1.00 97.38 143 GLN A O 1
ATOM 1143 N N . SER A 1 144 ? -7.476 -4.844 -3.481 1.00 97.06 144 SER A N 1
ATOM 1144 C CA . SER A 1 144 ? -7.983 -3.854 -4.437 1.00 97.06 144 SER A CA 1
ATOM 1145 C C . SER A 1 144 ? -6.864 -3.006 -5.044 1.00 97.06 144 SER A C 1
ATOM 1147 O O . SER A 1 144 ? -6.242 -2.176 -4.379 1.00 97.06 144 SER A O 1
ATOM 1149 N N . SER A 1 145 ? -6.683 -3.118 -6.363 1.00 94.69 145 SER A N 1
ATOM 1150 C CA . SER A 1 145 ? -5.707 -2.312 -7.117 1.00 94.69 145 SER A CA 1
ATOM 1151 C C . SER A 1 145 ? -6.012 -0.808 -7.090 1.00 94.69 145 SER A C 1
ATOM 1153 O O . SER A 1 145 ? -5.125 0.028 -7.279 1.00 94.69 145 SER A O 1
ATOM 1155 N N . VAL A 1 146 ? -7.275 -0.437 -6.871 1.00 95.19 146 VAL A N 1
ATOM 1156 C CA . VAL A 1 146 ? -7.700 0.960 -6.722 1.00 95.19 146 VAL A CA 1
ATOM 1157 C C . VAL A 1 146 ? -7.256 1.491 -5.364 1.00 95.19 146 VAL A C 1
ATOM 1159 O O . VAL A 1 146 ? -6.620 2.543 -5.299 1.00 95.19 146 VAL A O 1
ATOM 1162 N N . THR A 1 147 ? -7.521 0.734 -4.302 1.00 96.62 147 THR A N 1
ATOM 1163 C CA . THR A 1 147 ? -7.132 1.081 -2.930 1.00 96.62 147 THR A CA 1
ATOM 1164 C C . THR A 1 147 ? -5.612 1.143 -2.794 1.00 96.62 147 THR A C 1
ATOM 1166 O O . THR A 1 147 ? -5.093 2.084 -2.200 1.00 96.62 147 THR A O 1
ATOM 1169 N N . SER A 1 148 ? -4.891 0.214 -3.430 1.00 96.25 148 SER A N 1
ATOM 1170 C CA . SER A 1 148 ? -3.426 0.226 -3.535 1.00 96.25 148 SER A CA 1
ATOM 1171 C C . SER A 1 148 ? -2.888 1.559 -4.065 1.00 96.25 148 SER A C 1
ATOM 1173 O O . SER A 1 148 ? -2.074 2.209 -3.411 1.00 96.25 148 SER A O 1
ATOM 1175 N N . ARG A 1 149 ? -3.389 2.016 -5.219 1.00 94.75 149 ARG A N 1
ATOM 1176 C CA . ARG A 1 149 ? -2.969 3.288 -5.831 1.00 94.75 149 ARG A CA 1
ATOM 1177 C C . ARG A 1 149 ? -3.273 4.493 -4.944 1.00 94.75 149 ARG A C 1
ATOM 1179 O O . ARG A 1 149 ? -2.438 5.380 -4.788 1.00 94.75 149 ARG A O 1
ATOM 1186 N N . LYS A 1 150 ? -4.458 4.519 -4.330 1.00 96.19 150 LYS A N 1
ATOM 1187 C CA . LYS A 1 150 ? -4.853 5.599 -3.411 1.00 96.19 150 LYS A CA 1
ATOM 1188 C C . LYS A 1 150 ? -3.959 5.635 -2.174 1.00 96.19 150 LYS A C 1
ATOM 1190 O O . LYS A 1 150 ? -3.508 6.708 -1.781 1.00 96.19 150 LYS A O 1
ATOM 1195 N N . LEU A 1 151 ? -3.657 4.473 -1.595 1.00 97.12 151 LEU A N 1
ATOM 1196 C CA . LEU A 1 151 ? -2.768 4.356 -0.443 1.00 97.12 151 LEU A CA 1
ATOM 1197 C C . LEU A 1 151 ? -1.344 4.812 -0.771 1.00 97.12 151 LEU A C 1
ATOM 1199 O O . LEU A 1 151 ? -0.747 5.530 0.031 1.00 97.12 151 LEU A O 1
ATOM 1203 N N . ALA A 1 152 ? -0.821 4.457 -1.948 1.00 95.75 152 ALA A N 1
ATOM 1204 C CA . ALA A 1 152 ? 0.474 4.941 -2.420 1.00 95.75 152 ALA A CA 1
ATOM 1205 C C . ALA A 1 152 ? 0.510 6.475 -2.516 1.00 95.75 152 ALA A C 1
ATOM 1207 O O . ALA A 1 152 ? 1.401 7.092 -1.932 1.00 95.75 152 ALA A O 1
ATOM 1208 N N . ALA A 1 153 ? -0.484 7.088 -3.167 1.00 94.25 153 ALA A N 1
ATOM 1209 C CA . ALA A 1 153 ? -0.550 8.539 -3.368 1.00 94.25 153 ALA A CA 1
ATOM 1210 C C . ALA A 1 153 ? -0.710 9.321 -2.048 1.00 94.25 153 ALA A C 1
ATOM 1212 O O . ALA A 1 153 ? -0.004 10.303 -1.785 1.00 94.25 153 ALA A O 1
ATOM 1213 N N . VAL A 1 154 ? -1.610 8.866 -1.166 1.00 95.19 154 VAL A N 1
ATOM 1214 C CA . VAL A 1 154 ? -1.776 9.446 0.179 1.00 95.19 154 VAL A CA 1
ATOM 1215 C C . VAL A 1 154 ? -0.493 9.282 0.989 1.00 95.19 154 VAL A C 1
ATOM 1217 O O . VAL A 1 154 ? -0.010 10.243 1.587 1.00 95.19 154 VAL A O 1
ATOM 1220 N N . GLY A 1 155 ? 0.109 8.094 0.946 1.00 94.75 155 GLY A N 1
ATOM 1221 C CA . GLY A 1 155 ? 1.363 7.799 1.623 1.00 94.75 155 GLY A CA 1
ATOM 1222 C C . GLY A 1 155 ? 2.530 8.665 1.154 1.00 94.75 155 GLY A C 1
ATOM 1223 O O . GLY A 1 155 ? 3.307 9.168 1.970 1.00 94.75 155 GLY A O 1
ATOM 1224 N N . ALA A 1 156 ? 2.659 8.870 -0.158 1.00 93.00 156 ALA A N 1
ATOM 1225 C CA . ALA A 1 156 ? 3.699 9.705 -0.755 1.00 93.00 156 ALA A CA 1
ATOM 1226 C C . ALA A 1 156 ? 3.588 11.172 -0.310 1.00 93.00 156 ALA A C 1
ATOM 1228 O O . ALA A 1 156 ? 4.599 11.875 -0.238 1.00 93.00 156 ALA A O 1
ATOM 1229 N N . SER A 1 157 ? 2.379 11.596 0.064 1.00 91.62 157 SER A N 1
ATOM 1230 C CA . SER A 1 157 ? 2.070 12.944 0.539 1.00 91.62 157 SER A CA 1
ATOM 1231 C C . SER A 1 157 ? 2.385 13.172 2.018 1.00 91.62 157 SER A C 1
ATOM 1233 O O . SER A 1 157 ? 2.286 14.302 2.496 1.00 91.62 157 SER A O 1
ATOM 1235 N N . PHE A 1 158 ? 2.801 12.146 2.766 1.00 90.94 158 PHE A N 1
ATOM 1236 C CA . PHE A 1 158 ? 3.276 12.322 4.135 1.00 90.94 158 PHE A CA 1
ATOM 1237 C C . PHE A 1 158 ? 4.635 13.042 4.138 1.00 90.94 158 PHE A C 1
ATOM 1239 O O . PHE A 1 158 ? 5.696 12.439 3.936 1.00 90.94 158 PHE A O 1
ATOM 1246 N N . THR A 1 159 ? 4.586 14.364 4.340 1.00 80.12 159 THR A N 1
ATOM 1247 C CA . THR A 1 159 ? 5.737 15.275 4.301 1.00 80.12 159 THR A CA 1
ATOM 1248 C C . THR A 1 159 ? 6.446 15.397 5.660 1.00 80.12 159 THR A C 1
ATOM 1250 O O . THR A 1 159 ? 6.281 14.585 6.569 1.00 80.12 159 THR A O 1
ATOM 1253 N N . ARG A 1 160 ? 7.294 16.424 5.804 1.00 68.56 160 ARG A N 1
ATOM 1254 C CA . ARG A 1 160 ? 8.190 16.664 6.947 1.00 68.56 160 ARG A CA 1
ATOM 1255 C C . ARG A 1 160 ? 7.492 17.042 8.257 1.00 68.56 160 ARG A C 1
ATOM 1257 O O . ARG A 1 160 ? 8.170 17.160 9.273 1.00 68.56 160 ARG A O 1
ATOM 1264 N N . GLN A 1 161 ? 6.182 17.283 8.256 1.00 78.00 161 GLN A N 1
ATOM 1265 C CA . GLN A 1 161 ? 5.467 17.609 9.490 1.00 78.00 161 GLN A CA 1
ATOM 1266 C C . GLN A 1 161 ? 5.565 16.428 10.465 1.00 78.00 161 GLN A C 1
ATOM 1268 O O . GLN A 1 161 ? 5.392 15.286 10.054 1.00 78.00 161 GLN A O 1
ATOM 1273 N N . GLN A 1 162 ? 5.830 16.683 11.752 1.00 74.62 162 GLN A N 1
ATOM 1274 C CA . GLN A 1 162 ? 6.080 15.628 12.750 1.00 74.62 162 GLN A CA 1
ATOM 1275 C C . GLN A 1 162 ? 4.995 14.539 12.748 1.00 74.62 162 GLN A C 1
ATOM 1277 O O . GLN A 1 162 ? 5.302 13.351 12.748 1.00 74.62 162 GLN A O 1
ATOM 1282 N N . ARG A 1 163 ? 3.724 14.941 12.655 1.00 78.94 163 ARG A N 1
ATOM 1283 C CA . ARG A 1 163 ? 2.587 14.021 12.538 1.00 78.94 163 ARG A CA 1
ATOM 1284 C C . ARG A 1 163 ? 2.676 13.131 11.296 1.00 78.94 163 ARG A C 1
ATOM 1286 O O . ARG A 1 163 ? 2.472 11.928 11.379 1.00 78.94 163 ARG A O 1
ATOM 1293 N N . GLN A 1 164 ? 3.000 13.718 10.150 1.00 84.56 164 GLN A N 1
ATOM 1294 C CA . GLN A 1 164 ? 3.147 12.995 8.891 1.00 84.56 164 GLN A CA 1
ATOM 1295 C C . GLN A 1 164 ? 4.373 12.073 8.904 1.00 84.56 164 GLN A C 1
ATOM 1297 O O . GLN A 1 164 ? 4.336 11.023 8.276 1.00 84.56 164 GLN A O 1
ATOM 1302 N N . GLN A 1 165 ? 5.427 12.397 9.662 1.00 88.00 165 GLN A N 1
ATOM 1303 C CA . GLN A 1 165 ? 6.561 11.488 9.856 1.00 88.00 165 GLN A CA 1
ATOM 1304 C C . GLN A 1 165 ? 6.152 10.205 10.586 1.00 88.00 165 GLN A C 1
ATOM 1306 O O . GLN A 1 165 ? 6.593 9.134 10.179 1.00 88.00 165 GLN A O 1
ATOM 1311 N N . LEU A 1 166 ? 5.272 10.291 11.591 1.00 91.12 166 LEU A N 1
ATOM 1312 C CA . LEU A 1 166 ? 4.724 9.103 12.252 1.00 91.12 166 LEU A CA 1
ATOM 1313 C C . LEU A 1 166 ? 3.913 8.251 11.266 1.00 91.12 166 LEU A C 1
ATOM 1315 O O . LEU A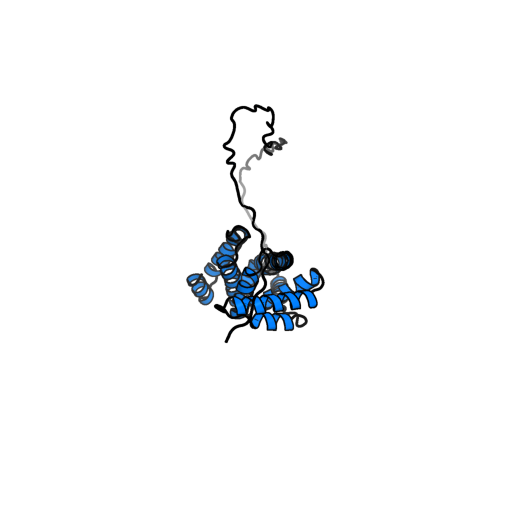 1 166 ? 4.189 7.067 11.113 1.00 91.12 166 LEU A O 1
ATOM 1319 N N . LEU A 1 167 ? 2.983 8.865 10.525 1.00 94.81 167 LEU A N 1
ATOM 1320 C CA . LEU A 1 167 ? 2.180 8.161 9.513 1.00 94.81 167 LEU A CA 1
ATOM 1321 C C . LEU A 1 167 ? 3.053 7.510 8.434 1.00 94.81 167 LEU A C 1
ATOM 1323 O O . LEU A 1 167 ? 2.812 6.376 8.028 1.00 94.81 167 LEU A O 1
ATOM 1327 N N . ARG A 1 168 ? 4.100 8.211 7.992 1.00 93.88 168 ARG A N 1
ATOM 1328 C CA . ARG A 1 168 ? 5.081 7.699 7.036 1.00 93.88 168 ARG A CA 1
ATOM 1329 C C . ARG A 1 168 ? 5.865 6.521 7.603 1.00 93.88 168 ARG A C 1
ATOM 1331 O O . ARG A 1 168 ? 6.065 5.545 6.886 1.00 93.88 168 ARG A O 1
ATOM 1338 N N . ALA A 1 169 ? 6.313 6.601 8.853 1.00 93.75 169 ALA A N 1
ATOM 1339 C CA . ALA A 1 169 ? 7.019 5.508 9.509 1.00 93.75 169 ALA A CA 1
ATOM 1340 C C . ALA A 1 169 ? 6.117 4.274 9.626 1.00 93.75 169 ALA A C 1
ATOM 1342 O O . ALA A 1 169 ? 6.521 3.185 9.224 1.00 93.75 169 ALA A O 1
ATOM 1343 N N . THR A 1 170 ? 4.867 4.448 10.065 1.00 96.69 170 THR A N 1
ATOM 1344 C CA . THR A 1 170 ? 3.890 3.357 10.125 1.00 96.69 170 THR A CA 1
ATOM 1345 C C . THR A 1 170 ? 3.606 2.770 8.742 1.00 96.69 170 THR A C 1
ATOM 1347 O O . THR A 1 170 ? 3.590 1.550 8.600 1.00 96.69 170 THR A O 1
ATOM 1350 N N . LEU A 1 171 ? 3.455 3.597 7.701 1.00 97.00 171 LEU A N 1
ATOM 1351 C CA . LEU A 1 171 ? 3.300 3.120 6.323 1.00 97.00 171 LEU A CA 1
ATOM 1352 C C . LEU A 1 171 ? 4.484 2.249 5.892 1.00 97.00 171 LEU A C 1
ATOM 1354 O O . LEU A 1 171 ? 4.297 1.150 5.380 1.00 97.00 171 LEU A O 1
ATOM 1358 N N . LEU A 1 172 ? 5.710 2.728 6.101 1.00 95.75 172 LEU A N 1
ATOM 1359 C CA . LEU A 1 172 ? 6.912 2.001 5.703 1.00 95.75 172 LEU A CA 1
ATOM 1360 C C . LEU A 1 172 ? 7.071 0.689 6.482 1.00 95.75 172 LEU A C 1
ATOM 1362 O O . LEU A 1 172 ? 7.412 -0.323 5.881 1.00 95.75 172 LEU A O 1
ATOM 1366 N N . ASN A 1 173 ? 6.782 0.683 7.782 1.00 96.69 173 ASN A N 1
ATOM 1367 C CA . ASN A 1 173 ? 6.992 -0.487 8.635 1.00 96.69 173 ASN A CA 1
ATOM 1368 C C . ASN A 1 173 ? 5.855 -1.514 8.513 1.00 96.69 173 ASN A C 1
ATOM 1370 O O . ASN A 1 173 ? 6.097 -2.694 8.276 1.00 96.69 173 ASN A O 1
ATOM 1374 N N . VAL A 1 174 ? 4.600 -1.084 8.653 1.00 97.81 174 VAL A N 1
ATOM 1375 C CA . VAL A 1 174 ? 3.442 -1.992 8.711 1.00 97.81 174 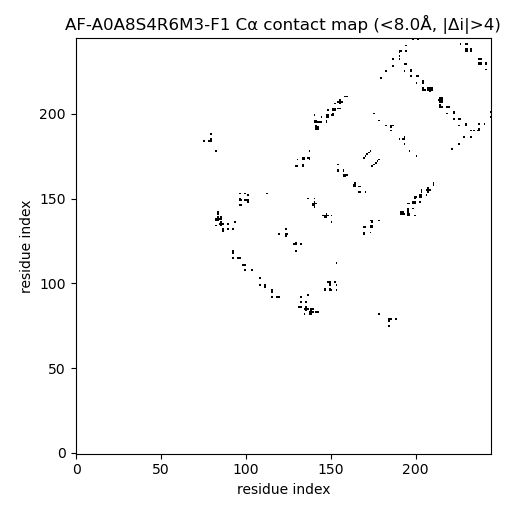VAL A CA 1
ATOM 1376 C C . VAL A 1 174 ? 2.986 -2.407 7.318 1.00 97.81 174 VAL A C 1
ATOM 1378 O O . VAL A 1 174 ? 2.702 -3.584 7.079 1.00 97.81 174 VAL A O 1
ATOM 1381 N N . VAL A 1 175 ? 2.922 -1.446 6.392 1.00 97.88 175 VAL A N 1
ATOM 1382 C CA . VAL A 1 175 ? 2.422 -1.695 5.038 1.00 97.88 175 VAL A CA 1
ATOM 1383 C C . VAL A 1 175 ? 3.554 -2.186 4.153 1.00 97.88 175 VAL A C 1
ATOM 1385 O O . VAL A 1 175 ? 3.498 -3.316 3.688 1.00 97.88 175 VAL A O 1
ATOM 1388 N N . MET A 1 176 ? 4.605 -1.395 3.944 1.00 97.19 176 MET A N 1
ATOM 1389 C CA . MET A 1 176 ? 5.634 -1.745 2.959 1.00 97.19 176 MET A CA 1
ATOM 1390 C C . MET A 1 176 ? 6.480 -2.937 3.419 1.00 97.19 176 MET A C 1
ATOM 1392 O O . MET A 1 176 ? 6.499 -3.977 2.760 1.00 97.19 176 MET A O 1
ATOM 1396 N N . GLN A 1 177 ? 7.141 -2.817 4.571 1.00 96.81 177 GLN A N 1
ATOM 1397 C CA . GLN A 1 177 ? 7.974 -3.881 5.123 1.00 96.81 177 GLN A CA 1
ATOM 1398 C C . GLN A 1 177 ? 7.126 -5.073 5.575 1.00 96.81 177 GLN A C 1
ATOM 1400 O O . GLN A 1 177 ? 7.455 -6.196 5.217 1.00 96.81 177 GLN A O 1
ATOM 1405 N N . GLY A 1 178 ? 6.018 -4.845 6.288 1.00 96.50 178 GLY A N 1
ATOM 1406 C CA . GLY A 1 178 ? 5.147 -5.924 6.763 1.00 96.50 178 GLY A CA 1
ATOM 1407 C C . GLY A 1 178 ? 4.476 -6.746 5.656 1.00 96.50 178 GLY A C 1
ATOM 1408 O O . GLY A 1 178 ? 4.166 -7.909 5.884 1.00 96.50 178 GLY A O 1
ATOM 1409 N N . THR A 1 179 ? 4.267 -6.180 4.461 1.00 97.19 179 THR A N 1
ATOM 1410 C CA . THR A 1 179 ? 3.856 -6.969 3.283 1.00 97.19 179 THR A CA 1
ATOM 1411 C C . THR A 1 179 ? 5.045 -7.727 2.701 1.00 97.19 179 THR A C 1
ATOM 1413 O O . THR A 1 179 ? 4.945 -8.910 2.398 1.00 97.19 179 THR A O 1
ATOM 1416 N N . PHE A 1 180 ? 6.191 -7.058 2.568 1.00 97.75 180 PHE A N 1
ATOM 1417 C CA . PHE A 1 180 ? 7.382 -7.635 1.950 1.00 97.75 180 PHE A CA 1
ATOM 1418 C C . PHE A 1 180 ? 7.965 -8.820 2.729 1.00 97.75 180 PHE A C 1
ATOM 1420 O O . PHE A 1 180 ? 8.428 -9.780 2.124 1.00 97.75 180 PHE A O 1
ATOM 1427 N N . THR A 1 181 ? 7.890 -8.812 4.060 1.00 97.12 181 THR A N 1
ATOM 1428 C CA . THR A 1 181 ? 8.302 -9.962 4.885 1.00 97.12 181 THR A CA 1
ATOM 1429 C C . THR A 1 181 ? 7.441 -11.209 4.671 1.00 97.12 181 THR A C 1
ATOM 1431 O O . THR A 1 181 ? 7.803 -12.268 5.169 1.00 97.12 181 THR A O 1
ATOM 1434 N N . LYS A 1 182 ? 6.316 -11.086 3.955 1.00 96.81 182 LYS A N 1
ATOM 1435 C CA . LYS A 1 182 ? 5.400 -12.168 3.575 1.00 96.81 182 LYS A CA 1
ATOM 1436 C C . LYS A 1 182 ? 5.382 -12.400 2.056 1.00 96.81 182 LYS A C 1
ATOM 1438 O O . LYS A 1 182 ? 4.420 -12.955 1.531 1.00 96.81 182 LYS A O 1
ATOM 1443 N N . LEU A 1 183 ? 6.414 -11.941 1.337 1.00 96.88 183 LEU A N 1
ATOM 1444 C CA . LEU A 1 183 ? 6.526 -12.081 -0.121 1.00 96.88 183 LEU A CA 1
ATOM 1445 C C . LEU A 1 183 ? 6.383 -13.540 -0.573 1.00 96.88 183 LEU A C 1
ATOM 1447 O O . LEU A 1 183 ? 5.672 -13.823 -1.529 1.00 96.88 183 LEU A O 1
ATOM 1451 N N . ASP A 1 184 ? 7.011 -14.459 0.147 1.00 95.69 184 ASP A N 1
ATOM 1452 C CA . ASP A 1 184 ? 7.001 -15.892 -0.133 1.00 95.69 184 ASP A CA 1
ATOM 1453 C C . ASP A 1 184 ? 5.597 -16.516 -0.044 1.00 95.69 184 ASP A C 1
ATOM 1455 O O . ASP A 1 184 ? 5.284 -17.449 -0.787 1.00 95.69 184 ASP A O 1
ATOM 1459 N N . ILE A 1 185 ? 4.741 -15.985 0.834 1.00 95.62 185 ILE A N 1
ATOM 1460 C CA . ILE A 1 185 ? 3.324 -16.354 0.931 1.00 95.62 185 ILE A CA 1
ATOM 1461 C C . ILE A 1 185 ? 2.554 -15.768 -0.252 1.00 95.62 185 ILE A C 1
ATOM 1463 O O . ILE A 1 185 ? 1.756 -16.460 -0.882 1.00 95.62 185 ILE A O 1
ATOM 1467 N N . LEU A 1 186 ? 2.815 -14.503 -0.598 1.00 95.44 186 LEU A N 1
ATOM 1468 C CA . LEU A 1 186 ? 2.167 -13.842 -1.733 1.00 95.44 186 LEU A CA 1
ATOM 1469 C C . LEU A 1 186 ? 2.451 -14.562 -3.057 1.00 95.44 186 LEU A C 1
ATOM 1471 O O . LEU A 1 186 ? 1.520 -14.749 -3.838 1.00 95.44 186 LEU A O 1
ATOM 1475 N N . GLU A 1 187 ? 3.690 -15.014 -3.271 1.00 94.75 187 GLU A N 1
ATOM 1476 C CA . GLU A 1 187 ? 4.126 -15.794 -4.440 1.00 94.75 187 GLU A CA 1
ATOM 1477 C C . GLU A 1 187 ? 3.344 -17.099 -4.628 1.00 94.75 187 GLU A C 1
ATOM 1479 O O . GLU A 1 187 ? 3.033 -17.475 -5.757 1.00 94.75 187 GLU A O 1
ATOM 1484 N N . ARG A 1 188 ? 3.010 -17.777 -3.525 1.00 92.94 188 ARG A N 1
ATOM 1485 C CA . ARG A 1 188 ? 2.291 -19.062 -3.524 1.00 92.94 188 ARG A CA 1
ATOM 1486 C C . ARG A 1 188 ? 0.767 -18.911 -3.483 1.00 92.94 188 ARG A C 1
ATOM 1488 O O . ARG A 1 188 ? 0.050 -19.893 -3.660 1.00 92.94 188 ARG A O 1
ATOM 1495 N N . SER A 1 189 ? 0.275 -17.699 -3.235 1.00 92.75 189 SER A N 1
ATOM 1496 C CA . SER A 1 189 ? -1.149 -17.394 -3.070 1.00 92.75 189 SER A CA 1
ATOM 1497 C C . SER A 1 189 ? -1.808 -16.915 -4.376 1.00 92.75 189 SER A C 1
ATOM 1499 O O . SER A 1 189 ? -1.352 -17.212 -5.480 1.00 92.75 189 SER A O 1
ATOM 1501 N N . ASN A 1 190 ? -2.914 -16.165 -4.280 1.00 91.19 190 ASN A N 1
ATOM 1502 C CA . ASN A 1 190 ? -3.546 -15.567 -5.451 1.00 91.19 190 ASN A CA 1
ATOM 1503 C C . ASN A 1 190 ? -2.627 -14.485 -6.063 1.00 91.19 190 ASN A C 1
ATOM 1505 O O . ASN A 1 190 ? -2.303 -13.508 -5.380 1.00 91.19 190 ASN A O 1
ATOM 1509 N N . PRO A 1 191 ? -2.285 -14.571 -7.362 1.00 93.31 191 PRO A N 1
ATOM 1510 C CA . PRO A 1 191 ? -1.361 -13.638 -8.013 1.00 93.31 191 PRO A CA 1
ATOM 1511 C C . PRO A 1 191 ? -1.841 -12.181 -7.997 1.00 93.31 191 PRO A C 1
ATOM 1513 O O . PRO A 1 191 ? -1.027 -11.267 -8.112 1.00 93.31 191 PRO A O 1
ATOM 1516 N N . ILE A 1 192 ? -3.142 -11.928 -7.801 1.00 95.06 192 ILE A N 1
ATOM 1517 C CA . ILE A 1 192 ? -3.672 -10.568 -7.613 1.00 95.06 192 ILE A CA 1
ATOM 1518 C C . ILE A 1 192 ? -3.015 -9.875 -6.412 1.00 95.06 192 ILE A C 1
ATOM 1520 O O . ILE A 1 192 ? -2.713 -8.685 -6.499 1.00 95.06 192 ILE A O 1
ATOM 1524 N N . TYR A 1 193 ? -2.764 -10.593 -5.315 1.00 96.56 193 TYR A N 1
ATOM 1525 C CA . TYR A 1 193 ? -2.172 -10.004 -4.114 1.00 96.56 193 TYR A CA 1
ATOM 1526 C C . TYR A 1 193 ? -0.720 -9.592 -4.359 1.00 96.56 193 TYR A C 1
ATOM 1528 O O . TYR A 1 193 ? -0.332 -8.484 -3.995 1.00 96.56 193 TYR A O 1
ATOM 1536 N N . LEU A 1 194 ? 0.053 -10.432 -5.055 1.00 96.69 194 LEU A N 1
ATOM 1537 C CA . LEU A 1 194 ? 1.423 -10.116 -5.461 1.00 96.69 194 LEU A CA 1
ATOM 1538 C C . LEU A 1 194 ? 1.472 -8.911 -6.414 1.00 96.69 194 LEU A C 1
ATOM 1540 O O . LEU A 1 194 ? 2.291 -8.006 -6.236 1.00 96.69 194 LEU A O 1
ATOM 1544 N N . ILE A 1 195 ? 0.568 -8.864 -7.397 1.00 96.75 195 ILE A N 1
ATOM 1545 C CA . ILE A 1 195 ? 0.433 -7.734 -8.327 1.00 96.75 195 ILE A CA 1
ATOM 1546 C C . ILE A 1 195 ? 0.126 -6.446 -7.562 1.00 96.75 195 ILE A C 1
ATOM 1548 O O . ILE A 1 195 ? 0.805 -5.439 -7.750 1.00 96.75 195 ILE A O 1
ATOM 1552 N N . ASN A 1 196 ? -0.864 -6.470 -6.669 1.00 97.69 196 ASN A N 1
ATOM 1553 C CA . ASN A 1 196 ? -1.259 -5.288 -5.909 1.00 97.69 196 ASN A CA 1
ATOM 1554 C C . ASN A 1 196 ? -0.166 -4.844 -4.927 1.00 97.69 196 ASN A C 1
ATOM 1556 O O . ASN A 1 196 ? 0.093 -3.649 -4.831 1.00 97.69 196 ASN A O 1
ATOM 1560 N N . ALA A 1 197 ? 0.530 -5.772 -4.262 1.00 97.62 197 ALA A N 1
ATOM 1561 C CA . ALA A 1 197 ? 1.685 -5.456 -3.419 1.00 97.62 197 ALA A CA 1
ATOM 1562 C C . ALA A 1 197 ? 2.807 -4.775 -4.219 1.00 97.62 197 ALA A C 1
ATOM 1564 O O . ALA A 1 197 ? 3.372 -3.770 -3.780 1.00 97.62 197 ALA A O 1
ATOM 1565 N N . THR A 1 198 ? 3.092 -5.293 -5.417 1.00 97.25 198 THR A N 1
ATOM 1566 C CA . THR A 1 198 ? 4.110 -4.726 -6.308 1.00 97.25 198 THR A CA 1
ATOM 1567 C C . THR A 1 198 ? 3.710 -3.335 -6.785 1.00 97.25 198 THR A C 1
ATOM 1569 O O . THR A 1 198 ? 4.522 -2.417 -6.712 1.00 97.25 198 THR A O 1
ATOM 1572 N N . ASN A 1 199 ? 2.451 -3.152 -7.196 1.00 95.94 199 ASN A N 1
ATOM 1573 C CA . ASN A 1 199 ? 1.922 -1.855 -7.617 1.00 95.94 199 ASN A CA 1
ATOM 1574 C C . ASN A 1 199 ? 1.980 -0.836 -6.474 1.00 95.94 199 ASN A C 1
ATOM 1576 O O . ASN A 1 199 ? 2.502 0.255 -6.664 1.00 95.94 199 ASN A O 1
ATOM 1580 N N . LEU A 1 200 ? 1.540 -1.206 -5.267 1.00 96.94 200 LEU A N 1
ATOM 1581 C CA . LEU A 1 200 ? 1.622 -0.351 -4.079 1.00 96.94 200 LEU A CA 1
ATOM 1582 C C . LEU A 1 200 ? 3.053 0.139 -3.829 1.00 96.94 200 LEU A C 1
ATOM 1584 O O . LEU A 1 200 ? 3.278 1.327 -3.588 1.00 96.94 200 LEU A O 1
ATOM 1588 N N . MET A 1 201 ? 4.022 -0.779 -3.884 1.00 96.50 201 MET A N 1
ATOM 1589 C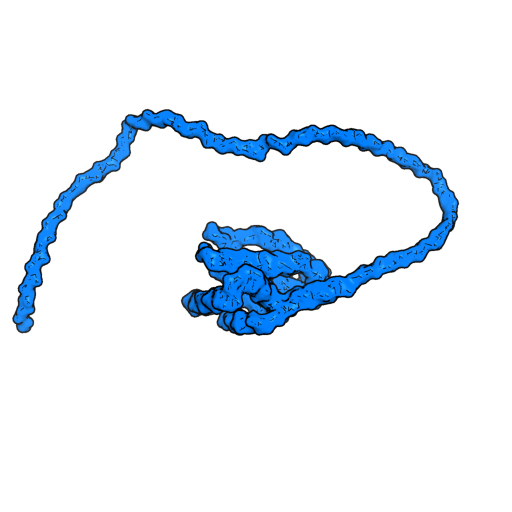 CA . MET A 1 201 ? 5.429 -0.453 -3.669 1.00 96.50 201 MET A CA 1
ATOM 1590 C C . MET A 1 201 ? 5.999 0.412 -4.796 1.00 96.50 201 MET A C 1
ATOM 1592 O O . MET A 1 201 ? 6.715 1.377 -4.519 1.00 96.50 201 MET A O 1
ATOM 1596 N N . GLY A 1 202 ? 5.689 0.067 -6.047 1.00 95.81 202 GLY A N 1
ATOM 1597 C CA . GLY A 1 202 ? 6.143 0.762 -7.248 1.00 95.81 202 GLY A CA 1
ATOM 1598 C C . GLY A 1 202 ? 5.615 2.191 -7.312 1.00 95.81 202 GLY A C 1
ATOM 1599 O O . GLY A 1 202 ? 6.410 3.129 -7.389 1.00 95.81 202 GLY A O 1
ATOM 1600 N N . ASP A 1 203 ? 4.302 2.366 -7.162 1.00 95.06 203 ASP A N 1
ATOM 1601 C CA . ASP A 1 203 ? 3.627 3.668 -7.172 1.00 95.06 203 ASP A CA 1
ATOM 1602 C C . ASP A 1 203 ? 4.170 4.567 -6.054 1.00 95.06 203 ASP A C 1
ATOM 1604 O O . ASP A 1 203 ? 4.560 5.717 -6.282 1.00 95.06 203 ASP A O 1
ATOM 1608 N N . TYR A 1 204 ? 4.306 4.025 -4.838 1.00 95.50 204 TYR A N 1
ATOM 1609 C CA . TYR A 1 204 ? 4.889 4.780 -3.735 1.00 95.50 204 TYR A CA 1
ATOM 1610 C C . TYR A 1 204 ? 6.354 5.142 -4.006 1.00 95.50 204 TYR A C 1
ATOM 1612 O O . TYR A 1 204 ? 6.765 6.270 -3.747 1.00 95.50 204 TYR A O 1
ATOM 1620 N N . PHE A 1 205 ? 7.170 4.231 -4.543 1.00 95.12 205 PHE A N 1
ATOM 1621 C CA . PHE A 1 205 ? 8.567 4.525 -4.881 1.00 95.12 205 PHE A CA 1
ATOM 1622 C C . PHE A 1 205 ? 8.699 5.564 -6.009 1.00 95.12 205 PHE A C 1
ATOM 1624 O O . PHE A 1 205 ? 9.647 6.362 -6.025 1.00 95.12 205 PHE A O 1
ATOM 1631 N N . ALA A 1 206 ? 7.757 5.576 -6.952 1.00 93.19 206 ALA A N 1
ATOM 1632 C CA . ALA A 1 206 ? 7.707 6.531 -8.048 1.00 93.19 206 ALA A CA 1
ATOM 1633 C C . ALA A 1 206 ? 7.412 7.953 -7.552 1.00 93.19 206 ALA A C 1
ATOM 1635 O O . ALA A 1 206 ? 8.086 8.897 -7.984 1.00 93.19 206 ALA A O 1
ATOM 1636 N N . GLU A 1 207 ? 6.497 8.109 -6.596 1.00 91.62 207 GLU A N 1
ATOM 1637 C CA . GLU A 1 207 ? 6.024 9.414 -6.119 1.00 91.62 207 GLU A CA 1
ATOM 1638 C C . GLU A 1 207 ? 6.733 9.911 -4.857 1.00 91.62 207 GLU A C 1
ATOM 1640 O O . GLU A 1 207 ? 7.123 11.078 -4.777 1.00 91.62 207 GLU A O 1
ATOM 1645 N N . ALA A 1 208 ? 6.967 9.040 -3.876 1.00 92.19 208 ALA A N 1
ATOM 1646 C CA . ALA A 1 208 ? 7.466 9.448 -2.574 1.00 92.19 208 ALA A CA 1
ATOM 1647 C C . ALA A 1 208 ? 8.879 10.031 -2.670 1.00 92.19 208 ALA A C 1
ATOM 1649 O O . ALA A 1 208 ? 9.785 9.487 -3.316 1.00 92.19 208 ALA A O 1
ATOM 1650 N N . ARG A 1 209 ? 9.086 11.143 -1.967 1.00 90.81 209 ARG A N 1
ATOM 1651 C CA . ARG A 1 209 ? 10.390 11.791 -1.828 1.00 90.81 209 ARG A CA 1
ATOM 1652 C C . ARG A 1 209 ? 10.767 11.919 -0.364 1.00 90.81 209 ARG A C 1
ATOM 1654 O O . ARG A 1 209 ? 9.923 12.107 0.509 1.00 90.81 209 ARG A O 1
ATOM 1661 N N . LEU A 1 210 ? 12.058 11.788 -0.101 1.00 86.69 210 LEU A N 1
ATOM 1662 C CA . LEU A 1 210 ? 12.660 12.187 1.157 1.00 86.69 210 LEU A CA 1
ATOM 1663 C C . LEU A 1 210 ? 12.645 13.709 1.271 1.00 86.69 210 LEU A C 1
ATOM 1665 O O . LEU A 1 210 ? 12.439 14.434 0.299 1.00 86.69 210 LEU A O 1
ATOM 1669 N N . CYS A 1 211 ? 12.937 14.191 2.474 1.00 82.62 211 CYS A N 1
ATOM 1670 C CA . CYS A 1 211 ? 13.081 15.607 2.769 1.00 82.62 211 CYS A CA 1
ATOM 1671 C C . CYS A 1 211 ? 13.930 16.329 1.710 1.00 82.62 211 CYS A C 1
ATOM 1673 O O . CYS A 1 211 ? 13.511 17.349 1.174 1.00 82.62 211 CYS A O 1
ATOM 1675 N N . ASN A 1 212 ? 15.093 15.783 1.373 1.00 85.44 212 ASN A N 1
ATOM 1676 C CA . ASN A 1 212 ? 16.033 16.345 0.400 1.00 85.44 212 ASN A CA 1
ATOM 1677 C C . ASN A 1 212 ? 15.600 16.210 -1.075 1.00 85.44 212 ASN A C 1
ATOM 1679 O O . ASN A 1 212 ? 16.380 16.556 -1.953 1.00 85.44 212 ASN A O 1
ATOM 1683 N N . GLY A 1 213 ? 14.396 15.707 -1.360 1.00 86.62 213 GLY A N 1
ATOM 1684 C CA . GLY A 1 213 ? 13.911 15.487 -2.721 1.00 86.62 213 GLY A CA 1
ATOM 1685 C C . GLY A 1 213 ? 14.402 14.187 -3.362 1.00 86.62 213 GLY A C 1
ATOM 1686 O O . GLY A 1 213 ? 14.028 13.905 -4.496 1.00 86.62 213 GLY A O 1
ATOM 1687 N N . ASN A 1 214 ? 15.190 13.368 -2.660 1.00 89.81 214 ASN A N 1
ATOM 1688 C CA . ASN A 1 214 ? 15.662 12.089 -3.191 1.00 89.81 214 ASN A CA 1
ATOM 1689 C C . ASN A 1 214 ? 14.587 11.004 -3.086 1.00 89.81 214 ASN A C 1
ATOM 1691 O O . ASN A 1 214 ? 13.664 11.089 -2.272 1.00 89.81 214 ASN A O 1
ATOM 1695 N N . LYS A 1 215 ? 14.729 9.941 -3.883 1.00 91.00 215 LYS A N 1
ATOM 1696 C CA . LYS A 1 215 ? 13.880 8.752 -3.759 1.00 91.00 215 LYS A CA 1
ATOM 1697 C C . LYS A 1 215 ? 14.134 8.020 -2.440 1.00 91.00 215 LYS A C 1
ATOM 1699 O O . LYS A 1 215 ? 15.196 8.123 -1.826 1.00 91.00 215 LYS A O 1
ATOM 1704 N N . VAL A 1 216 ? 13.148 7.235 -2.018 1.00 90.31 216 VAL A N 1
ATOM 1705 C CA . VAL A 1 216 ? 13.224 6.393 -0.817 1.00 90.31 216 VAL A CA 1
ATOM 1706 C C . VAL A 1 216 ? 14.007 5.113 -1.141 1.00 90.31 216 VAL A C 1
ATOM 1708 O O . VAL A 1 216 ? 13.436 4.038 -1.288 1.00 90.31 216 VAL A O 1
ATOM 1711 N N . HIS A 1 217 ? 15.328 5.231 -1.308 1.00 91.56 217 HIS A N 1
ATOM 1712 C CA . HIS A 1 217 ? 16.184 4.163 -1.852 1.00 91.56 217 HIS A CA 1
ATOM 1713 C C . HIS A 1 217 ? 16.126 2.824 -1.102 1.00 91.56 217 HIS A C 1
ATOM 1715 O O . HIS A 1 217 ? 16.360 1.790 -1.721 1.00 91.56 217 HIS A O 1
ATOM 1721 N N . ILE A 1 218 ? 15.762 2.816 0.185 1.00 91.50 218 ILE A N 1
ATOM 1722 C CA . ILE A 1 218 ? 15.581 1.578 0.964 1.00 91.50 218 ILE A CA 1
ATOM 1723 C C . ILE A 1 218 ? 14.543 0.626 0.345 1.00 91.50 218 ILE A C 1
ATOM 1725 O O . ILE A 1 218 ? 14.637 -0.581 0.530 1.00 91.50 218 ILE A O 1
ATOM 1729 N N . LEU A 1 219 ? 13.592 1.148 -0.439 1.00 94.50 219 LEU A N 1
ATOM 1730 C CA . LEU 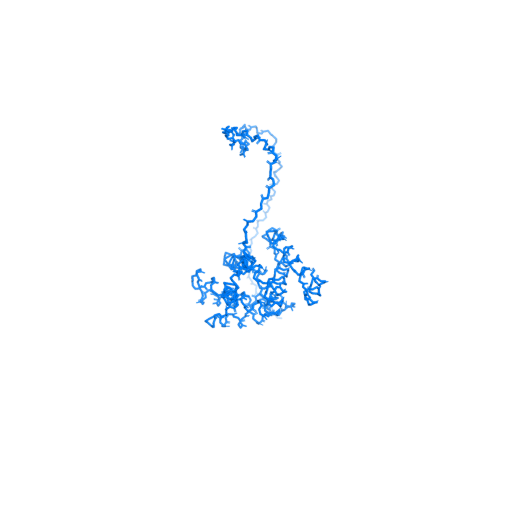A 1 219 ? 12.562 0.348 -1.104 1.00 94.50 219 LEU A CA 1
ATOM 1731 C C . LEU A 1 219 ? 13.006 -0.231 -2.453 1.00 94.50 219 LEU A C 1
ATOM 1733 O O . LEU A 1 219 ? 12.315 -1.087 -2.994 1.00 94.50 219 LEU A O 1
ATOM 1737 N N . ALA A 1 220 ? 14.155 0.185 -2.996 1.00 95.19 220 ALA A N 1
ATOM 1738 C CA . ALA A 1 220 ? 14.598 -0.270 -4.314 1.00 95.19 220 ALA A CA 1
ATOM 1739 C C . ALA A 1 220 ? 14.880 -1.782 -4.345 1.00 95.19 220 ALA A C 1
ATOM 1741 O O . ALA A 1 220 ? 14.464 -2.463 -5.277 1.00 95.19 220 ALA A O 1
ATOM 1742 N N . SER A 1 221 ? 15.552 -2.318 -3.320 1.00 96.62 221 SER A N 1
ATOM 1743 C CA . SER A 1 221 ? 15.841 -3.757 -3.239 1.00 96.62 221 SER A CA 1
ATOM 1744 C C . SER A 1 221 ? 14.561 -4.600 -3.077 1.00 96.62 221 SER A C 1
ATOM 1746 O O . SER A 1 221 ? 14.362 -5.496 -3.900 1.00 96.62 221 SER A O 1
ATOM 1748 N N . PRO A 1 222 ? 13.646 -4.289 -2.131 1.00 96.94 222 PRO A N 1
ATOM 1749 C CA . PRO A 1 222 ? 12.335 -4.941 -2.063 1.00 96.94 222 PRO A CA 1
ATOM 1750 C C . PRO A 1 222 ? 11.547 -4.891 -3.376 1.00 96.94 222 PRO A C 1
ATOM 1752 O O . PRO A 1 222 ? 11.020 -5.908 -3.816 1.00 96.94 222 PRO A O 1
ATOM 1755 N N . LEU A 1 223 ? 11.518 -3.738 -4.053 1.00 96.38 223 LEU A N 1
ATOM 1756 C CA . LEU A 1 223 ? 10.803 -3.586 -5.321 1.00 96.38 223 LEU A CA 1
ATOM 1757 C C . LEU A 1 223 ? 11.377 -4.488 -6.424 1.00 96.38 223 LEU A C 1
ATOM 1759 O O . LEU A 1 223 ? 10.626 -5.115 -7.166 1.00 96.38 223 LEU A O 1
ATOM 1763 N N . VAL A 1 224 ? 12.704 -4.609 -6.516 1.00 96.81 224 VAL A N 1
ATOM 1764 C CA . VAL A 1 224 ? 13.347 -5.540 -7.460 1.00 96.81 224 VAL A CA 1
ATOM 1765 C C . VAL A 1 224 ? 12.984 -6.991 -7.148 1.00 96.81 224 VAL A C 1
ATOM 1767 O O . VAL A 1 224 ? 12.800 -7.778 -8.073 1.00 96.81 224 VAL A O 1
ATOM 1770 N N . GLN A 1 225 ? 12.856 -7.358 -5.873 1.00 97.75 225 GLN A N 1
ATOM 1771 C CA . GLN A 1 225 ? 12.432 -8.705 -5.489 1.00 97.75 225 GLN A CA 1
ATOM 1772 C C . GLN A 1 225 ? 10.975 -8.976 -5.877 1.00 97.75 225 GLN A C 1
ATOM 1774 O O . GLN A 1 225 ? 10.713 -10.010 -6.480 1.00 97.75 225 GLN A O 1
ATOM 1779 N N . TYR A 1 226 ? 10.066 -8.017 -5.680 1.00 97.25 226 TYR A N 1
ATOM 1780 C CA . TYR A 1 226 ? 8.701 -8.105 -6.209 1.00 97.25 226 TYR A CA 1
ATOM 1781 C C . TYR A 1 226 ? 8.667 -8.268 -7.737 1.00 97.25 226 TYR A C 1
ATOM 1783 O O . TYR A 1 226 ? 7.945 -9.114 -8.255 1.00 97.25 226 TYR A O 1
ATOM 1791 N N . MET A 1 227 ? 9.486 -7.514 -8.480 1.00 95.25 227 MET A N 1
ATOM 1792 C CA . MET A 1 227 ? 9.570 -7.659 -9.941 1.00 95.25 227 MET A CA 1
ATOM 1793 C C . MET A 1 227 ? 10.078 -9.044 -10.363 1.00 95.25 227 MET A C 1
ATOM 1795 O O . MET A 1 227 ? 9.578 -9.614 -11.330 1.00 95.25 227 MET A O 1
ATOM 1799 N N . ARG A 1 228 ? 11.042 -9.615 -9.629 1.00 96.12 228 ARG A N 1
ATOM 1800 C CA . ARG A 1 228 ? 11.509 -10.994 -9.854 1.00 96.12 228 ARG A CA 1
ATOM 1801 C C . ARG A 1 228 ? 10.417 -12.019 -9.555 1.00 96.12 228 ARG A C 1
ATOM 1803 O O . ARG A 1 228 ? 10.248 -12.940 -10.344 1.00 96.12 228 ARG A O 1
ATOM 1810 N N . ALA A 1 229 ? 9.665 -11.828 -8.476 1.00 95.50 229 ALA A N 1
ATOM 1811 C CA . ALA A 1 229 ? 8.529 -12.670 -8.118 1.00 95.50 229 ALA A CA 1
ATOM 1812 C C . ALA A 1 229 ? 7.443 -12.650 -9.208 1.00 95.50 229 ALA A C 1
ATOM 1814 O O . ALA A 1 229 ? 6.961 -13.699 -9.628 1.00 95.50 229 ALA A O 1
ATOM 1815 N N . LEU A 1 230 ? 7.109 -11.468 -9.746 1.00 93.62 230 LEU A N 1
ATOM 1816 C CA . LEU A 1 230 ? 6.173 -11.343 -10.870 1.00 93.62 230 LEU A CA 1
ATOM 1817 C C . LEU A 1 230 ? 6.683 -12.028 -12.143 1.00 93.62 230 LEU A C 1
ATOM 1819 O O . LEU A 1 230 ? 5.890 -12.641 -12.850 1.00 93.62 230 LEU A O 1
ATOM 1823 N N . LEU A 1 231 ? 7.983 -11.927 -12.442 1.00 92.50 231 LEU A N 1
ATOM 1824 C CA . LEU A 1 231 ? 8.605 -12.613 -13.583 1.00 92.50 231 LEU A CA 1
ATOM 1825 C C . LEU A 1 231 ? 8.560 -14.135 -13.443 1.00 92.50 231 LEU A C 1
ATOM 1827 O O . LEU A 1 231 ? 8.360 -14.829 -14.435 1.00 92.50 231 LEU A O 1
ATOM 1831 N N . ALA A 1 232 ? 8.770 -14.637 -12.226 1.00 92.44 232 ALA A N 1
ATOM 1832 C CA . ALA A 1 232 ? 8.735 -16.061 -11.916 1.00 92.44 232 ALA A CA 1
ATOM 1833 C C . ALA A 1 232 ? 7.306 -16.620 -11.813 1.00 92.44 232 ALA A C 1
ATOM 1835 O O . ALA A 1 232 ? 7.133 -17.834 -11.811 1.00 92.44 232 ALA A O 1
ATOM 1836 N N . SER A 1 233 ? 6.289 -15.757 -11.721 1.00 90.00 233 SER A N 1
ATOM 1837 C CA . SER A 1 233 ? 4.887 -16.167 -11.688 1.00 90.00 233 SER A CA 1
ATOM 1838 C C . SER A 1 233 ? 4.440 -16.702 -13.048 1.00 90.00 233 SER A C 1
ATOM 1840 O O . SER A 1 233 ? 4.713 -16.090 -14.077 1.00 90.00 233 SER A O 1
ATOM 1842 N N . ASP A 1 234 ? 3.669 -17.787 -13.055 1.00 87.25 234 ASP A N 1
ATOM 1843 C CA . ASP A 1 234 ? 3.066 -18.344 -14.274 1.00 87.25 234 ASP A CA 1
ATOM 1844 C C . ASP A 1 234 ? 1.782 -17.601 -14.718 1.00 87.25 234 ASP A C 1
ATOM 1846 O O . ASP A 1 234 ? 1.125 -17.989 -15.687 1.00 87.25 234 ASP A O 1
ATOM 1850 N N . ASP A 1 235 ? 1.382 -16.524 -14.025 1.00 89.38 235 ASP A N 1
ATOM 1851 C CA . ASP A 1 235 ? 0.164 -15.768 -14.343 1.00 89.38 235 ASP A CA 1
ATOM 1852 C C . ASP A 1 235 ? 0.419 -14.656 -15.380 1.00 89.38 235 ASP A C 1
ATOM 1854 O O . ASP A 1 235 ? 1.163 -13.700 -15.156 1.00 89.38 235 ASP A O 1
ATOM 1858 N N . LEU A 1 236 ? -0.301 -14.707 -16.507 1.00 85.31 236 LEU A N 1
ATOM 1859 C CA . LEU A 1 236 ? -0.231 -13.693 -17.570 1.00 85.31 236 LEU A CA 1
ATOM 1860 C C . LEU A 1 236 ? -0.516 -12.260 -17.084 1.00 85.31 236 LEU A C 1
ATOM 1862 O O . LEU A 1 236 ? -0.018 -11.294 -17.667 1.00 85.31 236 LEU A O 1
ATOM 1866 N N . ARG A 1 237 ? -1.341 -12.086 -16.047 1.00 86.75 237 ARG A N 1
ATOM 1867 C CA . ARG A 1 237 ? -1.628 -10.779 -15.440 1.00 86.75 237 ARG A CA 1
ATOM 1868 C C . ARG A 1 237 ? -0.404 -10.233 -14.717 1.00 86.75 237 ARG A C 1
ATOM 1870 O O . ARG A 1 237 ? -0.191 -9.026 -14.781 1.00 86.75 237 ARG A O 1
ATOM 1877 N N . ALA A 1 238 ? 0.405 -11.090 -14.093 1.00 81.00 238 ALA A N 1
ATOM 1878 C CA . ALA A 1 238 ? 1.649 -10.685 -13.443 1.00 81.00 238 ALA A CA 1
ATOM 1879 C C . ALA A 1 238 ? 2.650 -10.154 -14.477 1.00 81.00 238 ALA A C 1
ATOM 1881 O O . ALA A 1 238 ? 3.182 -9.055 -14.313 1.00 81.00 238 ALA A O 1
ATOM 1882 N N . HIS A 1 239 ? 2.807 -10.853 -15.606 1.00 83.44 239 HIS A N 1
ATOM 1883 C CA . HIS A 1 239 ? 3.672 -10.403 -16.706 1.00 83.44 239 HIS A CA 1
ATOM 1884 C C . HIS A 1 239 ? 3.177 -9.106 -17.351 1.00 83.44 239 HIS A C 1
ATOM 1886 O O . HIS A 1 239 ? 3.968 -8.204 -17.621 1.00 83.44 239 HIS A O 1
ATOM 1892 N N . ARG A 1 240 ? 1.860 -8.969 -17.564 1.00 83.38 240 ARG A N 1
ATOM 1893 C CA . ARG A 1 240 ? 1.265 -7.716 -18.062 1.00 83.38 240 ARG A CA 1
ATOM 1894 C C . ARG A 1 240 ? 1.483 -6.557 -17.096 1.00 83.38 240 ARG A C 1
ATOM 1896 O O . ARG A 1 240 ? 1.789 -5.462 -17.549 1.00 83.38 240 ARG A O 1
ATOM 1903 N N . SER A 1 241 ? 1.334 -6.798 -15.794 1.00 79.94 241 SER A N 1
ATOM 1904 C CA . SER A 1 241 ? 1.573 -5.781 -14.770 1.00 79.94 241 SER A CA 1
ATOM 1905 C C . SER A 1 241 ? 3.025 -5.315 -14.792 1.00 79.94 241 SER A C 1
ATOM 1907 O O . SER A 1 241 ? 3.276 -4.115 -14.745 1.00 79.94 241 SER A O 1
ATOM 1909 N N . LEU A 1 242 ? 3.979 -6.239 -14.933 1.00 79.50 242 LEU A N 1
ATOM 1910 C CA . LEU A 1 242 ? 5.394 -5.895 -15.039 1.00 79.50 242 LEU A CA 1
ATOM 1911 C C . LEU A 1 242 ? 5.693 -5.014 -16.258 1.00 79.50 242 LEU A C 1
ATOM 1913 O O . LEU A 1 242 ? 6.471 -4.079 -16.148 1.00 79.50 242 LEU A O 1
ATOM 1917 N N . ALA A 1 243 ? 5.050 -5.265 -17.401 1.00 75.31 243 ALA A N 1
ATOM 1918 C CA . ALA A 1 243 ? 5.231 -4.441 -18.599 1.00 75.31 243 ALA A CA 1
ATOM 1919 C C . ALA A 1 243 ? 4.743 -2.986 -18.433 1.00 75.31 243 ALA A C 1
ATOM 1921 O O . ALA A 1 243 ? 5.042 -2.145 -19.278 1.00 75.31 243 ALA A O 1
ATOM 1922 N N . THR A 1 244 ? 3.970 -2.699 -17.380 1.00 75.94 244 THR A N 1
ATOM 1923 C CA . THR A 1 244 ? 3.468 -1.354 -17.058 1.00 75.94 244 THR A CA 1
ATOM 1924 C C . THR A 1 244 ? 4.217 -0.660 -15.916 1.00 75.94 244 THR A C 1
ATOM 1926 O O . THR A 1 244 ? 3.930 0.508 -15.659 1.00 75.94 244 THR A O 1
ATOM 1929 N N . GLN A 1 245 ? 5.134 -1.367 -15.245 1.00 63.16 245 GLN A N 1
ATOM 1930 C CA . GLN A 1 245 ? 6.019 -0.838 -14.196 1.00 63.16 245 GLN A CA 1
ATOM 1931 C C . GLN A 1 245 ? 7.257 -0.174 -14.813 1.00 63.16 245 GLN A C 1
ATOM 1933 O O . GLN A 1 245 ? 7.716 0.846 -14.251 1.00 63.16 245 GLN A O 1
#

Radius of gyration: 31.25 Å; Cα contacts (8 Å, |Δi|>4): 180; chains: 1; bounding box: 62×123×39 Å

Organism: NCBI:txid348720

Foldseek 3Di:
DDDDDDDDDDDDDDDDDDDDDDDDDDDDDDPDDDDDPPDDDDDDDDDDDDDDDDDDDDYDDDDDDPPPPPPVVVVLVVVVCQQQDADVLLVVLLVLLLPDDPPDDPVVNVVSLVVSLVVLCVSDVDLVSNLNNLSNLLNVLLVDLSSLLSCLVSLLPLDDDPSSVSNNVSCCVRRLVVVLVSQVSCLVDDVSSLLSNLSSLVSNQVRHADNVRHGPVVSVVSNVVSLVSLVPHPDPVSVVSSVVD

Nearest PDB structures (foldseek):
  7a0g-assembly1_EEE  TM=1.981E-01  e=3.498E+00  Serratia marcescens
  7a0g-assembly1_HHH  TM=1.985E-01  e=6.138E+00  Serratia marcescens

Solvent-accessible surface area (backbone atoms only — not comparable to full-atom values): 15361 Å² total; per-residue (Å²): 140,88,82,86,90,84,90,84,89,86,91,84,82,90,78,90,77,91,77,81,88,82,87,88,82,91,79,86,86,87,89,77,80,80,83,76,95,77,86,87,80,81,87,78,90,82,90,78,88,82,79,86,83,83,89,86,84,82,88,83,90,78,95,73,75,84,78,74,78,72,72,68,67,69,61,52,53,56,53,48,51,62,56,52,42,64,56,70,90,42,44,68,57,51,58,54,52,67,69,58,59,92,89,55,56,70,68,64,48,51,54,51,47,56,50,48,53,53,50,48,48,72,77,25,82,46,68,70,52,43,46,54,46,40,37,23,51,38,12,46,13,34,77,27,66,65,50,12,53,36,51,18,56,58,51,34,62,40,49,90,51,71,70,30,44,50,55,38,49,46,43,47,51,47,33,54,45,52,47,55,80,42,44,74,53,32,72,75,48,63,61,61,37,41,46,18,48,40,47,28,50,48,52,23,54,72,64,22,52,42,96,90,66,42,63,56,65,85,51,52,62,60,48,53,51,42,53,51,51,30,68,71,43,91,47,68,65,35,48,54,52,58,77,73,109